Protein AF-W9UPX1-F1 (afdb_monomer)

pLDDT: mean 89.1, std 11.09, range [35.31, 97.88]

Secondary structure (DSSP, 8-state):
----HHHHHHHHHHHHHHHHHHTTTTTTT-HHHHIIIIIIGGGGHHHHHHHHHHHHHHHHHHTT-HHHHHHHHHHHHHHHHHHTHHHH--PPPS-HHHHHHHHHHHHH-SGGGHHHHHHHHHHHHHHHTTTS-HHHHHHHHHHHHHHHHHHHHHHHTT-STT-HHHHHHHSGGGTSSIIIIIHHH---------

Mean predicted aligned error: 5.58 Å

Radius of gyration: 18.43 Å; Cα contacts (8 Å, |Δi|>4): 189; chains: 1; bounding box: 55×36×50 Å

Organism: NCBI:txid1229521

InterPro domains:
  IPR002656 Acyltransferase 3 domain [PF01757] (5-182)

Nearest PDB structures (foldseek):
  9boi-assembly1_A  TM=4.373E-01  e=2.004E+00  Aequorea victoria

Foldseek 3Di:
DDDDVVVVVLLVVLVVLVVCLVVLNCVVPDPVVSCCRNVNDNVVSLLVVLLVQLQVLVVCVVVVNVVVVLVVLVVVLVVVLVVCCVPPPDDFDPDPVSVVVNVCCSQCHDPPSVSSSLLSLLSVVCSVCVPPDPVVLQVQLVVLQVVLVVLQVCLVVVVPPPDPSNVVSPPCPVNSHNRNRSNSSSHHPDPPPD

Solvent-accessible surface area (backbone atoms only — not comparable to full-atom values): 10416 Å² total; per-residue (Å²): 132,82,88,57,66,71,60,52,52,49,53,51,54,32,50,53,29,48,51,35,41,76,65,49,40,55,47,91,79,32,66,67,54,18,44,51,36,38,70,42,63,27,55,52,30,61,53,51,51,32,29,56,49,16,47,56,45,48,60,34,48,76,68,70,42,44,67,62,55,49,50,54,52,50,51,52,48,53,52,52,54,56,71,46,29,87,80,70,68,65,89,59,60,104,40,73,67,44,48,50,52,52,52,48,42,69,62,42,33,69,75,78,40,29,56,57,40,11,45,51,47,18,51,51,50,49,63,74,48,62,88,55,56,70,66,58,54,51,53,51,24,52,52,30,32,52,51,16,51,47,40,42,50,45,21,74,67,50,74,49,73,96,38,75,64,32,60,50,33,57,38,65,64,73,26,56,27,21,67,28,39,29,34,47,30,40,55,45,86,78,76,79,75,125

Sequence (194 aa):
MARNFSLDILKLVMALMIVGLHADFLGEYSKLFQYLTVNGLFRISVPIFLIINGYFFFDIHAKKNQRIWFNRLITLYIFWMFLYSAFWFKLPDISFNSIFTLIFNIIIGYHHLWYISGMIGAALLLVTLNNKKPTHLITTAIILAIIGISIQYLGNYNYLQSSTLNELFNYHWTHRNALFFSYPFLHGISNKKT

Structure (mmCIF, N/CA/C/O backbone):
data_AF-W9UPX1-F1
#
_entry.id   AF-W9UPX1-F1
#
loop_
_atom_site.group_PDB
_atom_site.id
_atom_site.type_symbol
_atom_site.label_atom_id
_atom_site.label_alt_id
_atom_site.label_comp_id
_atom_site.label_asym_id
_atom_site.label_entity_id
_atom_site.label_seq_id
_atom_site.pdbx_PDB_ins_code
_atom_site.Cartn_x
_atom_site.Cartn_y
_atom_site.Cartn_z
_atom_site.occupancy
_atom_site.B_iso_or_equiv
_atom_site.auth_seq_id
_atom_site.auth_comp_id
_atom_site.auth_asym_id
_atom_site.auth_atom_id
_atom_site.pdbx_PDB_model_num
ATOM 1 N N . MET A 1 1 ? -20.010 -11.211 11.959 1.00 60.97 1 MET A N 1
ATOM 2 C CA . MET A 1 1 ? -20.470 -10.388 10.826 1.00 60.97 1 MET A CA 1
ATOM 3 C C . MET A 1 1 ? -21.039 -11.353 9.808 1.00 60.97 1 MET A C 1
ATOM 5 O O . MET A 1 1 ? -20.397 -12.372 9.573 1.00 60.97 1 MET A O 1
ATOM 9 N N . ALA A 1 2 ? -22.244 -11.102 9.302 1.00 75.50 2 ALA A N 1
ATOM 10 C CA . ALA A 1 2 ? -22.831 -11.939 8.260 1.00 75.50 2 ALA A CA 1
ATOM 11 C C . ALA A 1 2 ? -22.009 -11.821 6.967 1.00 75.50 2 ALA A C 1
ATOM 13 O O . ALA A 1 2 ? -21.407 -10.779 6.702 1.00 75.50 2 ALA A O 1
ATOM 14 N N . ARG A 1 3 ? -21.956 -12.899 6.184 1.00 83.06 3 ARG A N 1
ATOM 15 C CA . ARG A 1 3 ? -21.244 -12.928 4.904 1.00 83.06 3 ARG A CA 1
ATOM 16 C C . ARG A 1 3 ? -21.870 -11.916 3.939 1.00 83.06 3 ARG A C 1
ATOM 18 O O . ARG A 1 3 ? -23.085 -11.909 3.773 1.00 83.06 3 ARG A O 1
ATOM 25 N N . ASN A 1 4 ? -21.044 -11.093 3.292 1.00 89.62 4 ASN A N 1
ATOM 26 C CA . ASN A 1 4 ? -21.496 -10.135 2.283 1.00 89.62 4 ASN A CA 1
ATOM 27 C C . ASN A 1 4 ? -21.103 -10.633 0.886 1.00 89.62 4 ASN A C 1
ATOM 29 O O . ASN A 1 4 ? -19.945 -10.527 0.484 1.00 89.62 4 ASN A O 1
ATOM 33 N N . PHE A 1 5 ? -22.082 -11.170 0.157 1.00 93.25 5 PHE A N 1
ATOM 34 C CA . PHE A 1 5 ? -21.872 -11.770 -1.161 1.00 93.25 5 PHE A CA 1
ATOM 35 C C . PHE A 1 5 ? -21.329 -10.772 -2.196 1.00 93.25 5 PHE A C 1
ATOM 37 O O . PHE A 1 5 ? -20.444 -11.114 -2.976 1.00 93.25 5 PHE A O 1
ATOM 44 N N . SER A 1 6 ? -21.783 -9.517 -2.156 1.00 93.12 6 SER A N 1
ATOM 45 C CA . SER A 1 6 ? -21.311 -8.473 -3.070 1.00 93.12 6 SER A CA 1
ATOM 46 C C . SER A 1 6 ? -19.829 -8.155 -2.861 1.00 93.12 6 SER A C 1
ATOM 48 O O . SER A 1 6 ? -19.094 -7.979 -3.831 1.00 93.12 6 SER A O 1
ATOM 50 N N . LEU A 1 7 ? -19.360 -8.132 -1.606 1.00 92.50 7 LEU A N 1
ATOM 51 C CA . LEU A 1 7 ? -17.933 -7.954 -1.310 1.00 92.50 7 LEU A CA 1
ATOM 52 C C . LEU A 1 7 ? -17.098 -9.163 -1.736 1.00 92.50 7 LEU A C 1
ATOM 54 O O . LEU A 1 7 ? -15.953 -8.986 -2.145 1.00 92.50 7 LEU A O 1
ATOM 58 N N . ASP A 1 8 ? -17.646 -10.373 -1.654 1.00 94.38 8 ASP A N 1
ATOM 59 C CA . ASP A 1 8 ? -16.954 -11.576 -2.119 1.00 94.38 8 ASP A CA 1
ATOM 60 C C . ASP A 1 8 ? -16.774 -11.560 -3.645 1.00 94.38 8 ASP A C 1
ATOM 62 O O . ASP A 1 8 ? -15.665 -11.799 -4.126 1.00 94.38 8 ASP A O 1
ATOM 66 N N . ILE A 1 9 ? -17.820 -11.198 -4.402 1.00 96.81 9 ILE A N 1
ATOM 67 C CA . ILE A 1 9 ? -17.727 -11.011 -5.861 1.00 96.81 9 ILE A CA 1
ATOM 68 C C . ILE A 1 9 ? -16.712 -9.921 -6.195 1.00 96.81 9 ILE A C 1
ATOM 70 O O . ILE A 1 9 ? -15.853 -10.126 -7.050 1.00 96.81 9 ILE A O 1
ATOM 74 N N . LEU A 1 10 ? -16.771 -8.776 -5.509 1.00 96.19 10 LEU A N 1
ATOM 75 C CA . LEU A 1 10 ? -15.834 -7.684 -5.754 1.00 96.19 10 LEU A CA 1
ATOM 76 C C . LEU A 1 10 ? -14.386 -8.145 -5.551 1.00 96.19 10 LEU A C 1
ATOM 78 O O . LEU A 1 10 ? -13.554 -7.925 -6.425 1.00 96.19 10 LEU A O 1
ATOM 82 N N . LYS A 1 11 ? -14.084 -8.836 -4.444 1.00 95.56 11 LYS A N 1
ATOM 83 C CA . LYS A 1 11 ? -12.743 -9.390 -4.192 1.00 95.56 11 LYS A CA 1
ATOM 84 C C . LYS A 1 11 ? -12.304 -10.357 -5.289 1.00 95.56 11 LYS A C 1
ATOM 86 O O . LYS A 1 11 ? -11.140 -10.317 -5.673 1.00 95.56 11 LYS A O 1
ATOM 91 N N . LEU A 1 12 ? -13.209 -11.197 -5.795 1.00 97.50 12 LEU A N 1
ATOM 92 C CA . LEU A 1 12 ? -12.907 -12.114 -6.895 1.00 97.50 12 LEU A CA 1
ATOM 93 C C . LEU A 1 12 ? -12.532 -11.347 -8.171 1.00 97.50 12 LEU A C 1
ATOM 95 O O . LEU A 1 12 ? -11.501 -11.637 -8.772 1.00 97.50 12 LEU A O 1
ATOM 99 N N . VAL A 1 13 ? -13.310 -10.327 -8.545 1.00 97.88 13 VAL A N 1
ATOM 100 C CA . VAL A 1 13 ? -13.011 -9.481 -9.713 1.00 97.88 13 VAL A CA 1
ATOM 101 C C . VAL A 1 13 ? -11.676 -8.754 -9.536 1.00 97.88 13 VAL A C 1
ATOM 103 O O . VAL A 1 13 ? -10.840 -8.782 -10.437 1.00 97.88 13 VAL A O 1
ATOM 106 N N . MET A 1 14 ? -11.430 -8.157 -8.366 1.00 97.69 14 MET A N 1
ATOM 107 C CA . MET A 1 14 ? -10.162 -7.479 -8.073 1.00 97.69 14 MET A CA 1
ATOM 108 C C . MET A 1 14 ? -8.971 -8.449 -8.104 1.00 97.69 14 MET A C 1
ATOM 110 O O . MET A 1 14 ? -7.898 -8.085 -8.576 1.00 97.69 14 MET A O 1
ATOM 114 N N . ALA A 1 15 ? -9.138 -9.693 -7.643 1.00 97.06 15 ALA A N 1
ATOM 115 C CA . ALA A 1 15 ? -8.088 -10.707 -7.715 1.00 97.06 15 ALA A CA 1
ATOM 116 C 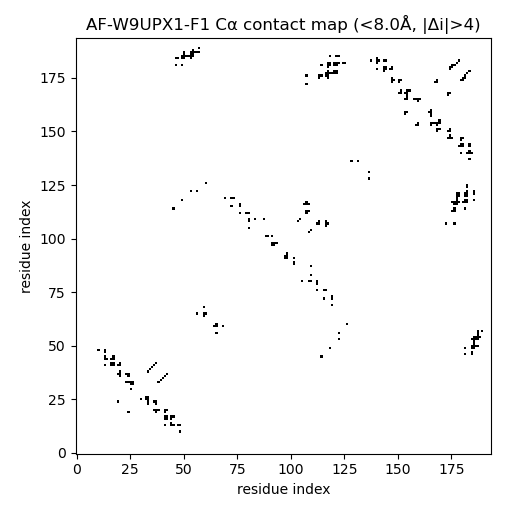C . ALA A 1 15 ? -7.739 -11.063 -9.170 1.00 97.06 15 ALA A C 1
ATOM 118 O O . ALA A 1 15 ? -6.560 -11.122 -9.514 1.00 97.06 15 ALA A O 1
ATOM 119 N N . LEU A 1 16 ? -8.743 -11.222 -10.041 1.00 97.75 16 LEU A N 1
ATOM 120 C CA . LEU A 1 16 ? -8.522 -11.453 -11.474 1.00 97.75 16 LEU A CA 1
ATOM 121 C C . LEU A 1 16 ? -7.800 -10.275 -12.139 1.00 97.75 16 LEU A C 1
ATOM 123 O O . LEU A 1 16 ? -6.885 -10.481 -12.933 1.00 97.75 16 LEU A O 1
ATOM 127 N N . MET A 1 17 ? -8.156 -9.043 -11.774 1.00 97.69 17 MET A N 1
ATOM 128 C CA . MET A 1 17 ? -7.463 -7.847 -12.256 1.00 97.69 17 MET A CA 1
ATOM 129 C C . MET A 1 17 ? -5.997 -7.793 -11.799 1.00 97.69 17 MET A C 1
ATOM 131 O O . MET A 1 17 ? -5.136 -7.417 -12.589 1.00 97.69 17 MET A O 1
ATOM 135 N N . ILE A 1 18 ? -5.675 -8.210 -10.566 1.00 96.75 18 ILE A N 1
ATOM 136 C CA . ILE A 1 18 ? -4.278 -8.319 -10.101 1.00 96.75 18 ILE A CA 1
ATOM 137 C C . ILE A 1 18 ? -3.502 -9.351 -10.925 1.00 96.75 18 ILE A C 1
ATOM 139 O O . ILE A 1 18 ? -2.366 -9.084 -11.316 1.00 96.75 18 ILE A O 1
ATOM 143 N N . VAL A 1 19 ? -4.105 -10.507 -11.219 1.00 96.50 19 VAL A N 1
ATOM 144 C CA . VAL A 1 19 ? -3.477 -11.516 -12.087 1.00 96.50 19 VAL A CA 1
ATOM 145 C C . VAL A 1 19 ? -3.216 -10.928 -13.473 1.00 96.50 19 VAL A C 1
ATOM 147 O O . VAL A 1 19 ? -2.092 -11.004 -13.961 1.00 96.50 19 VAL A O 1
ATOM 150 N N . GLY A 1 20 ? -4.209 -10.265 -14.073 1.00 96.25 20 GLY A N 1
ATOM 151 C CA . GLY A 1 20 ? -4.057 -9.601 -15.368 1.00 96.25 20 GLY A CA 1
ATOM 152 C C . GLY A 1 20 ? -2.992 -8.498 -15.371 1.00 96.25 20 GLY A C 1
ATOM 153 O O . GLY A 1 20 ? -2.280 -8.339 -16.359 1.00 96.25 20 GLY A O 1
ATOM 154 N N . LEU A 1 21 ? -2.835 -7.771 -14.261 1.00 95.38 21 LEU A N 1
ATOM 155 C CA . LEU A 1 21 ? -1.791 -6.757 -14.096 1.00 95.38 21 LEU A CA 1
ATOM 156 C C . LEU A 1 21 ? -0.390 -7.375 -14.143 1.00 95.38 21 LEU A C 1
ATOM 158 O O . LEU A 1 21 ? 0.505 -6.793 -14.743 1.00 95.38 21 LEU A O 1
ATOM 162 N N . HIS A 1 22 ? -0.194 -8.536 -13.517 1.00 93.81 22 HIS A N 1
ATOM 163 C CA . HIS A 1 22 ? 1.105 -9.215 -13.480 1.00 93.81 22 HIS A CA 1
ATOM 164 C C . HIS A 1 22 ? 1.401 -10.065 -14.717 1.00 93.81 22 HIS A C 1
ATOM 166 O O . HIS A 1 22 ? 2.563 -10.368 -14.968 1.00 93.81 22 HIS A O 1
ATOM 172 N N . ALA A 1 23 ? 0.374 -10.436 -15.478 1.00 94.62 23 ALA A N 1
ATOM 173 C CA . ALA A 1 23 ? 0.499 -11.206 -16.710 1.00 94.62 23 ALA A CA 1
ATOM 174 C C . ALA A 1 23 ? 0.594 -10.329 -17.972 1.00 94.62 23 ALA A C 1
ATOM 176 O O . ALA A 1 23 ? 0.435 -10.851 -19.071 1.00 94.62 23 ALA A O 1
ATOM 177 N N . ASP A 1 24 ? 0.777 -9.010 -17.826 1.00 93.25 24 ASP A N 1
ATOM 178 C CA . ASP A 1 24 ? 0.792 -8.055 -18.942 1.00 93.25 24 ASP A CA 1
ATOM 179 C C . ASP A 1 24 ? -0.400 -8.237 -19.899 1.00 93.25 24 ASP A C 1
ATOM 181 O O . ASP A 1 24 ? -0.256 -8.328 -21.118 1.00 93.25 24 ASP A O 1
ATOM 185 N N . PHE A 1 25 ? -1.610 -8.316 -19.336 1.00 95.75 25 PHE A N 1
ATOM 186 C CA . PHE A 1 25 ? -2.826 -8.633 -20.085 1.00 95.75 25 PHE A CA 1
ATOM 187 C C . PHE A 1 25 ? -2.996 -7.767 -21.344 1.00 95.75 25 PHE A C 1
ATOM 189 O O . PHE A 1 25 ? -3.017 -6.537 -21.275 1.00 95.75 25 PHE A O 1
ATOM 196 N N . LEU A 1 26 ? -3.176 -8.435 -22.490 1.00 94.62 26 LEU A N 1
ATOM 197 C CA . LEU A 1 26 ? -3.271 -7.849 -23.837 1.00 94.62 26 LEU A CA 1
ATOM 198 C C . LEU A 1 26 ? -1.995 -7.159 -24.362 1.00 94.62 26 LEU A C 1
ATOM 200 O O . LEU A 1 26 ? -2.040 -6.559 -25.438 1.00 94.62 26 LEU A O 1
ATOM 204 N N . GLY A 1 27 ? -0.859 -7.296 -23.669 1.00 92.94 27 GLY A N 1
ATOM 205 C CA . GLY A 1 27 ? 0.447 -6.754 -24.063 1.00 92.94 27 GLY A CA 1
ATOM 206 C C . GLY A 1 27 ? 0.918 -7.198 -25.442 1.00 92.94 27 GLY A C 1
ATOM 207 O O . GLY A 1 27 ? 1.396 -6.377 -26.221 1.00 92.94 27 GLY A O 1
ATOM 208 N N . GLU A 1 28 ? 0.709 -8.470 -25.781 1.00 94.62 28 GLU A N 1
ATOM 209 C CA . GLU A 1 28 ? 1.113 -9.031 -27.078 1.00 94.62 28 GLU A CA 1
ATOM 210 C C . GLU A 1 28 ? 0.247 -8.543 -28.252 1.00 94.62 28 GLU A C 1
ATOM 212 O O . GLU A 1 28 ? 0.704 -8.532 -29.392 1.00 94.62 28 GLU A O 1
ATOM 217 N N . TYR A 1 29 ? -0.987 -8.101 -27.988 1.00 94.50 29 TYR A N 1
ATOM 218 C CA . TYR A 1 29 ? -1.932 -7.690 -29.033 1.00 94.50 29 TYR A CA 1
ATOM 219 C C . TYR A 1 29 ? -1.884 -6.187 -29.312 1.00 94.50 29 TYR A C 1
ATOM 221 O O . TYR A 1 29 ? -1.989 -5.762 -30.461 1.00 94.50 29 TYR A O 1
ATOM 229 N N . SER A 1 30 ? -1.780 -5.354 -28.270 1.00 96.19 30 SER A N 1
ATOM 230 C CA . SER A 1 30 ? -1.740 -3.899 -28.426 1.00 96.19 30 SER A CA 1
ATOM 231 C C . SER A 1 30 ? -1.202 -3.198 -27.187 1.00 96.19 30 SER A C 1
ATOM 233 O O . SER A 1 30 ? -1.743 -3.330 -26.086 1.00 96.19 30 SER A O 1
ATOM 235 N N . LYS A 1 31 ? -0.225 -2.311 -27.405 1.00 95.00 31 LYS A N 1
ATOM 236 C CA . LYS A 1 31 ? 0.303 -1.412 -26.368 1.00 95.00 31 LYS A CA 1
ATOM 237 C C . LYS A 1 31 ? -0.780 -0.521 -25.756 1.00 95.00 31 LYS A C 1
ATOM 239 O O . LYS A 1 31 ? -0.734 -0.242 -24.562 1.00 95.00 31 LYS A O 1
ATOM 244 N N . LEU A 1 32 ? -1.762 -0.080 -26.551 1.00 96.12 32 LEU A N 1
ATOM 245 C CA . LEU A 1 32 ? -2.854 0.759 -26.051 1.00 96.12 32 LEU A CA 1
ATOM 246 C C . LEU A 1 32 ? -3.746 -0.025 -25.086 1.00 96.12 32 LEU A C 1
ATOM 248 O O . LEU A 1 32 ? -4.061 0.475 -24.009 1.00 96.12 32 LEU A O 1
ATOM 252 N N . PHE A 1 33 ? -4.129 -1.255 -25.444 1.00 94.75 33 PHE A N 1
ATOM 253 C CA . PHE A 1 33 ? -4.969 -2.071 -24.569 1.00 94.75 33 PHE A CA 1
ATOM 254 C C . PHE A 1 33 ? -4.242 -2.443 -23.286 1.00 94.75 33 PHE A C 1
ATOM 256 O O . PHE A 1 33 ? -4.817 -2.252 -22.220 1.00 94.75 33 PHE A O 1
ATOM 263 N N . GLN A 1 34 ? -2.975 -2.854 -23.370 1.00 95.38 34 GLN A N 1
ATOM 264 C CA . GLN A 1 34 ? -2.141 -3.087 -22.191 1.00 95.38 34 GLN A CA 1
ATOM 265 C C . GLN A 1 34 ? -2.071 -1.848 -21.294 1.00 95.38 34 GLN A C 1
ATOM 267 O O . GLN A 1 34 ? -2.202 -1.946 -20.078 1.00 95.38 34 GLN A O 1
ATOM 272 N N . TYR A 1 35 ? -1.889 -0.659 -21.871 1.00 94.31 35 TYR A N 1
ATOM 273 C CA . TYR A 1 35 ? -1.856 0.572 -21.091 1.00 94.31 35 TYR A CA 1
ATOM 274 C C . TYR A 1 35 ? -3.190 0.828 -20.374 1.00 94.31 35 TYR A C 1
ATOM 276 O O . TYR A 1 35 ? -3.204 1.040 -19.161 1.00 94.31 35 TYR A O 1
ATOM 284 N N . LEU A 1 36 ? -4.315 0.749 -21.086 1.00 96.19 36 LEU A N 1
ATOM 285 C CA . LEU A 1 36 ? -5.643 0.986 -20.511 1.00 96.19 36 LEU A CA 1
ATOM 286 C C . LEU A 1 36 ? -6.012 -0.042 -19.431 1.00 96.19 36 LEU A C 1
ATOM 288 O O . LEU A 1 36 ? -6.641 0.321 -18.436 1.00 96.19 36 LEU A O 1
ATOM 292 N N . THR A 1 37 ? -5.607 -1.304 -19.588 1.00 96.00 37 THR A N 1
ATOM 293 C CA . THR A 1 37 ? -5.882 -2.371 -18.617 1.00 96.00 37 THR A CA 1
ATOM 294 C C . THR A 1 37 ? -4.859 -2.371 -17.482 1.00 96.00 37 THR A C 1
ATOM 296 O O . THR A 1 37 ? -5.209 -2.051 -16.349 1.00 96.00 37 THR A O 1
ATOM 299 N N . VAL A 1 38 ? -3.590 -2.668 -17.762 1.00 94.94 38 VAL A N 1
ATOM 300 C CA . VAL A 1 38 ? -2.522 -2.873 -16.770 1.00 94.94 38 VAL A CA 1
ATOM 301 C C . VAL A 1 38 ? -2.148 -1.576 -16.063 1.00 94.94 38 VAL A C 1
ATOM 303 O O . VAL A 1 38 ? -1.922 -1.592 -14.853 1.00 94.94 38 VAL A O 1
ATOM 306 N N . ASN A 1 39 ? -2.086 -0.450 -16.786 1.00 90.50 39 ASN A N 1
ATOM 307 C CA . ASN A 1 39 ? -1.738 0.848 -16.198 1.00 90.50 39 ASN A CA 1
ATOM 308 C C . ASN A 1 39 ? -2.942 1.688 -15.765 1.00 90.50 39 ASN A C 1
ATOM 310 O O . ASN A 1 39 ? -2.777 2.558 -14.912 1.00 90.50 39 ASN A O 1
ATOM 314 N N . GLY A 1 40 ? -4.130 1.399 -16.291 1.00 92.12 40 GLY A N 1
ATOM 315 C CA . GLY A 1 40 ? -5.385 2.020 -15.884 1.00 92.12 40 GLY A CA 1
ATOM 316 C C . GLY A 1 40 ? -6.203 1.108 -14.975 1.00 92.12 40 GLY A C 1
ATOM 317 O O . GLY A 1 40 ? -6.011 1.079 -13.758 1.00 92.12 40 GLY A O 1
ATOM 318 N N . LEU A 1 41 ? -7.136 0.373 -15.584 1.00 95.94 41 LEU A N 1
ATOM 319 C CA . LEU A 1 41 ? -8.228 -0.321 -14.903 1.00 95.94 41 LEU A CA 1
ATOM 320 C C . LEU A 1 41 ? -7.751 -1.259 -13.790 1.00 95.94 41 LEU A C 1
ATOM 322 O O . LEU A 1 41 ? -8.263 -1.197 -12.683 1.00 95.94 41 LEU A O 1
ATOM 326 N N . PHE A 1 42 ? -6.758 -2.107 -14.034 1.00 97.44 42 PHE A N 1
ATOM 327 C CA . PHE A 1 42 ? -6.347 -3.128 -13.072 1.00 97.44 42 PHE A CA 1
ATOM 328 C C . PHE A 1 42 ? -5.619 -2.554 -11.855 1.00 97.44 42 PHE A C 1
ATOM 330 O O . PHE A 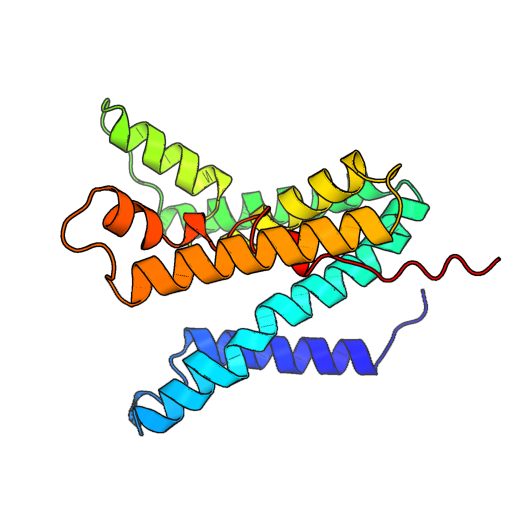1 42 ? -5.654 -3.163 -10.780 1.00 97.44 42 PHE A O 1
ATOM 337 N N . ARG A 1 43 ? -5.022 -1.357 -11.968 1.00 93.94 43 ARG A N 1
ATOM 338 C CA . ARG A 1 43 ? -4.339 -0.699 -10.842 1.00 93.94 43 ARG A CA 1
ATOM 339 C C . ARG A 1 43 ? -5.299 -0.266 -9.734 1.00 93.94 43 ARG A C 1
ATOM 341 O O . ARG A 1 43 ? -4.839 -0.088 -8.608 1.00 93.94 43 ARG A O 1
ATOM 348 N N . ILE A 1 44 ? -6.608 -0.163 -10.000 1.00 94.94 44 ILE A N 1
ATOM 349 C CA . ILE A 1 44 ? -7.614 0.154 -8.968 1.00 94.94 44 ILE A CA 1
ATOM 350 C C . ILE A 1 44 ? -7.787 -0.981 -7.948 1.00 94.94 44 ILE A C 1
ATOM 352 O O . ILE A 1 44 ? -8.290 -0.757 -6.849 1.00 94.94 44 ILE A O 1
ATOM 356 N N . SER A 1 45 ? -7.349 -2.197 -8.283 1.00 96.44 45 SER A N 1
ATOM 357 C CA . SER A 1 45 ? -7.544 -3.378 -7.438 1.00 96.44 45 SER A CA 1
ATOM 358 C C . SER A 1 45 ? -6.868 -3.233 -6.081 1.00 96.44 45 SER A C 1
ATOM 360 O O . SER A 1 45 ? -7.462 -3.530 -5.048 1.00 96.44 45 SER A O 1
ATOM 362 N N . VAL A 1 46 ? -5.634 -2.728 -6.070 1.00 94.62 46 VAL A N 1
ATOM 363 C CA . VAL A 1 46 ? -4.833 -2.561 -4.852 1.00 94.62 46 VAL A CA 1
ATOM 364 C C . VAL A 1 46 ? -5.481 -1.587 -3.851 1.00 94.62 46 VAL A C 1
ATOM 366 O O . VAL A 1 46 ? -5.677 -1.990 -2.701 1.00 94.62 46 VAL A O 1
ATOM 369 N N . PRO A 1 47 ? -5.859 -0.344 -4.224 1.00 94.62 47 PRO A N 1
ATOM 370 C CA . PRO A 1 47 ? -6.540 0.558 -3.297 1.00 94.62 47 PRO A CA 1
ATOM 371 C C . PRO A 1 47 ? -7.912 0.029 -2.861 1.00 94.62 47 PRO A C 1
ATOM 373 O O . PRO A 1 47 ? -8.264 0.178 -1.694 1.00 94.62 47 PRO A O 1
ATOM 376 N N . ILE A 1 48 ? -8.662 -0.662 -3.729 1.00 95.50 48 ILE A N 1
ATOM 377 C CA . ILE A 1 48 ? -9.935 -1.288 -3.332 1.00 95.50 48 ILE A CA 1
ATOM 378 C C . ILE A 1 48 ? -9.709 -2.381 -2.280 1.00 95.50 48 ILE A C 1
ATOM 380 O O . ILE A 1 48 ? -10.427 -2.423 -1.281 1.00 95.50 48 ILE A O 1
ATOM 384 N N . PHE A 1 49 ? -8.692 -3.232 -2.438 1.00 95.88 49 PHE A N 1
ATOM 385 C CA . PHE A 1 49 ? -8.350 -4.219 -1.413 1.00 95.88 49 PHE A CA 1
ATOM 386 C C . PHE A 1 49 ? -7.959 -3.567 -0.083 1.00 95.88 49 PHE A C 1
ATOM 388 O O . PHE A 1 49 ? -8.373 -4.070 0.964 1.00 95.88 49 PHE A O 1
ATOM 395 N N . LEU A 1 50 ? -7.228 -2.448 -0.093 1.00 95.75 50 LEU A N 1
ATOM 396 C CA . LEU A 1 50 ? -6.918 -1.696 1.129 1.00 95.75 50 LEU A CA 1
ATOM 397 C C . LEU A 1 50 ? -8.186 -1.157 1.795 1.00 95.75 50 LEU A C 1
ATOM 399 O O . LEU A 1 50 ? -8.356 -1.361 2.993 1.00 95.75 50 LEU A O 1
ATOM 403 N N . ILE A 1 51 ? -9.116 -0.575 1.035 1.00 94.75 51 ILE A N 1
ATOM 404 C CA . ILE A 1 51 ? -10.397 -0.076 1.566 1.00 94.75 51 ILE A CA 1
ATOM 405 C C . ILE A 1 51 ? -11.198 -1.214 2.207 1.00 94.75 51 ILE A C 1
ATOM 407 O O . ILE A 1 51 ? -11.681 -1.091 3.334 1.00 94.75 51 ILE A O 1
ATOM 411 N N . ILE A 1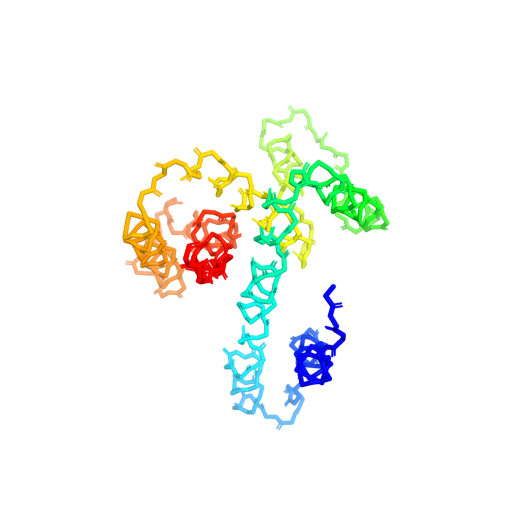 52 ? -11.299 -2.358 1.524 1.00 93.50 52 ILE A N 1
ATOM 412 C CA . ILE A 1 52 ? -11.995 -3.537 2.045 1.00 93.50 52 ILE A CA 1
ATOM 413 C C . ILE A 1 52 ? -11.318 -4.045 3.327 1.00 93.50 52 ILE A C 1
ATOM 415 O O . ILE A 1 52 ? -12.001 -4.372 4.299 1.00 93.50 52 ILE A O 1
ATOM 419 N N . ASN A 1 53 ? -9.984 -4.110 3.361 1.00 93.62 53 ASN A N 1
ATOM 420 C CA . ASN A 1 53 ? -9.254 -4.517 4.561 1.00 93.62 53 ASN A CA 1
ATOM 421 C C . ASN A 1 53 ? -9.431 -3.517 5.708 1.00 93.62 53 ASN A C 1
ATOM 423 O O . ASN A 1 53 ? -9.634 -3.947 6.840 1.00 93.62 53 ASN A O 1
ATOM 427 N N . GLY A 1 54 ? -9.432 -2.212 5.429 1.00 92.31 54 GLY A N 1
ATOM 428 C CA . GLY A 1 54 ? -9.685 -1.156 6.410 1.00 92.31 54 GLY A CA 1
ATOM 429 C C . GLY A 1 54 ? -11.084 -1.257 7.019 1.00 92.31 54 GLY A C 1
ATOM 430 O O . GLY A 1 54 ? -11.234 -1.167 8.239 1.00 92.31 54 GLY A O 1
ATOM 431 N N . TYR A 1 55 ? -12.095 -1.545 6.190 1.00 90.50 55 TYR A N 1
ATOM 432 C CA . TYR A 1 55 ? -13.464 -1.811 6.637 1.00 90.50 55 TYR A CA 1
ATOM 433 C C . TYR A 1 55 ? -13.524 -2.957 7.661 1.00 90.50 55 TYR A C 1
ATOM 435 O O . TYR A 1 55 ? -14.064 -2.779 8.750 1.00 90.50 55 TYR A O 1
ATOM 443 N N . PHE A 1 56 ? -12.915 -4.112 7.367 1.00 90.25 56 PHE A N 1
ATOM 444 C CA . PHE A 1 56 ? -12.911 -5.246 8.303 1.00 90.25 56 PHE A CA 1
ATOM 445 C C . PHE A 1 56 ? -11.989 -5.035 9.512 1.00 90.25 56 PHE A C 1
ATOM 447 O O . PHE A 1 56 ? -12.285 -5.518 10.608 1.00 90.25 56 PHE A O 1
ATOM 454 N N . PHE A 1 57 ? -10.868 -4.331 9.335 1.00 91.44 57 PHE A N 1
ATOM 455 C CA . PHE A 1 57 ? -9.925 -4.035 10.411 1.00 91.44 57 PHE A CA 1
ATOM 456 C C . PHE A 1 57 ? -10.576 -3.206 11.519 1.00 91.44 57 PHE A C 1
ATOM 458 O O . PHE A 1 57 ? -10.304 -3.442 12.695 1.00 91.44 57 PHE A O 1
ATOM 465 N N . PHE A 1 58 ? -11.482 -2.292 11.166 1.00 86.81 58 PHE A N 1
ATOM 466 C CA . PHE A 1 58 ? -12.183 -1.462 12.140 1.00 86.81 58 PHE A CA 1
ATOM 467 C C . PHE A 1 58 ? -12.950 -2.292 13.183 1.00 86.81 58 PHE A C 1
ATOM 469 O O . PHE A 1 58 ? -12.791 -2.077 14.384 1.00 86.81 58 PHE A O 1
ATOM 476 N N . ASP A 1 59 ? -13.705 -3.305 12.754 1.00 86.44 59 ASP A N 1
ATOM 477 C CA . ASP A 1 59 ? -14.439 -4.177 13.680 1.00 86.44 59 ASP A CA 1
ATOM 478 C C . ASP A 1 59 ? -13.521 -5.052 14.531 1.00 86.44 59 ASP A C 1
ATOM 480 O O . ASP A 1 59 ? -13.824 -5.360 15.687 1.00 86.44 59 ASP A O 1
ATOM 484 N N . ILE A 1 60 ? -12.385 -5.465 13.971 1.00 88.56 60 ILE A N 1
ATOM 485 C CA . ILE A 1 60 ? -11.359 -6.208 14.704 1.00 88.56 60 ILE A CA 1
ATOM 486 C C . ILE A 1 60 ? -10.751 -5.322 15.795 1.00 88.56 60 ILE A C 1
ATOM 488 O O . ILE A 1 60 ? -10.574 -5.781 16.927 1.00 88.56 60 ILE A O 1
ATOM 492 N N . HIS A 1 61 ? -10.464 -4.060 15.468 1.00 86.75 61 HIS A N 1
ATOM 493 C CA . HIS A 1 61 ? -9.934 -3.078 16.404 1.00 86.75 61 HIS A CA 1
ATOM 494 C C . HIS A 1 61 ? -10.941 -2.755 17.515 1.00 86.75 61 HIS A C 1
ATOM 496 O O . HIS A 1 61 ? -10.583 -2.790 18.691 1.00 86.75 61 HIS A O 1
ATOM 502 N N . ALA A 1 62 ? -12.215 -2.540 17.168 1.00 86.06 62 ALA A N 1
ATOM 503 C CA . ALA A 1 62 ? -13.289 -2.307 18.136 1.00 86.06 62 ALA A CA 1
ATOM 504 C C . ALA A 1 62 ? -13.434 -3.471 19.136 1.00 86.06 62 ALA A C 1
ATOM 506 O O . ALA A 1 62 ? -13.666 -3.257 20.324 1.00 86.06 62 ALA A O 1
ATOM 507 N N . LYS A 1 63 ? -13.216 -4.709 18.676 1.00 88.06 63 LYS A N 1
ATOM 508 C CA . LYS A 1 63 ? -13.223 -5.925 19.509 1.00 88.06 63 LYS A CA 1
ATOM 509 C C . LYS A 1 63 ? -11.909 -6.191 20.250 1.00 88.06 63 LYS A C 1
ATOM 511 O O . LYS A 1 63 ? -11.774 -7.250 20.853 1.00 88.06 63 LYS A O 1
ATOM 516 N N . LYS A 1 64 ? -10.936 -5.276 20.193 1.00 87.56 64 LYS A N 1
ATOM 517 C CA . LYS A 1 64 ? -9.589 -5.418 20.778 1.00 87.56 64 LYS A CA 1
ATOM 518 C C . LYS A 1 64 ? -8.816 -6.659 20.295 1.00 87.56 64 LYS A C 1
ATOM 520 O O . LYS A 1 64 ? -7.895 -7.128 20.960 1.00 87.56 64 LYS A O 1
ATOM 525 N N . ASN A 1 65 ? -9.149 -7.166 19.107 1.00 91.38 65 ASN A N 1
ATOM 526 C CA . ASN A 1 65 ? -8.553 -8.367 18.518 1.00 91.38 65 ASN A CA 1
ATOM 527 C C . ASN A 1 65 ? -7.443 -8.055 17.499 1.00 91.38 65 ASN A C 1
ATOM 529 O O . ASN A 1 65 ? -6.986 -8.953 16.787 1.00 91.38 65 ASN A O 1
ATOM 533 N N . GLN A 1 66 ? -6.971 -6.804 17.427 1.00 91.62 66 GLN A N 1
ATOM 534 C CA . GLN A 1 66 ? -5.959 -6.383 16.454 1.00 91.62 66 GLN A CA 1
ATOM 535 C C . GLN A 1 66 ? -4.657 -7.188 16.554 1.00 91.62 66 GLN A C 1
ATOM 537 O O . GLN A 1 66 ? -4.040 -7.451 15.530 1.00 91.62 66 GLN A O 1
ATOM 542 N N . ARG A 1 67 ? -4.266 -7.663 17.748 1.00 93.38 67 ARG A N 1
ATOM 543 C CA . ARG A 1 67 ? -3.052 -8.484 17.925 1.00 93.38 67 ARG A CA 1
ATOM 544 C C . ARG A 1 67 ? -3.114 -9.791 17.131 1.00 93.38 67 ARG A C 1
ATOM 546 O O . ARG A 1 67 ? -2.141 -10.160 16.485 1.00 93.38 67 ARG A O 1
ATOM 553 N N . ILE A 1 68 ? -4.262 -10.472 17.142 1.00 94.44 68 ILE A N 1
ATOM 554 C CA . ILE A 1 68 ? -4.460 -11.721 16.387 1.00 94.44 68 ILE A CA 1
ATOM 555 C C . ILE A 1 68 ? -4.389 -11.439 14.885 1.00 94.44 68 ILE A C 1
ATOM 557 O O . ILE A 1 68 ? -3.789 -12.205 14.134 1.00 94.44 68 ILE A O 1
ATOM 561 N N . TRP A 1 69 ? -4.982 -10.329 14.447 1.00 94.88 69 TRP A N 1
ATOM 562 C CA . TRP A 1 69 ? -4.946 -9.913 13.049 1.00 94.88 69 TRP A CA 1
ATOM 563 C C . TRP A 1 69 ? -3.526 -9.571 12.580 1.00 94.88 69 TRP A C 1
ATOM 565 O O . TRP A 1 69 ? -3.099 -10.089 11.551 1.00 94.88 69 TRP A O 1
ATOM 575 N N . PHE A 1 70 ? -2.761 -8.809 13.371 1.00 96.31 70 PHE A N 1
ATOM 576 C CA . PHE A 1 70 ? -1.352 -8.529 13.086 1.00 96.31 70 PHE A CA 1
ATOM 577 C C . PHE A 1 70 ? -0.529 -9.810 13.009 1.00 96.31 70 PHE A C 1
ATOM 579 O O . PHE A 1 70 ? 0.194 -9.992 12.037 1.00 96.31 70 PHE A O 1
ATOM 586 N N . ASN A 1 71 ? -0.684 -10.728 13.967 1.00 96.75 71 ASN A N 1
ATOM 587 C CA . ASN A 1 71 ? 0.039 -11.999 13.946 1.00 96.75 71 ASN A CA 1
ATOM 588 C C . ASN A 1 71 ? -0.234 -12.781 12.657 1.00 96.75 71 ASN A C 1
ATOM 590 O O . ASN A 1 71 ? 0.705 -13.247 12.026 1.00 96.75 71 ASN A O 1
ATOM 594 N N . ARG A 1 72 ? -1.496 -12.869 12.215 1.00 96.31 72 ARG A N 1
ATOM 595 C CA . ARG A 1 72 ? -1.848 -13.548 10.957 1.00 96.31 72 ARG A CA 1
ATOM 596 C C . ARG A 1 72 ? -1.166 -12.913 9.745 1.00 96.31 72 ARG A C 1
ATOM 598 O O . ARG A 1 72 ? -0.644 -13.639 8.906 1.00 96.31 72 ARG A O 1
ATOM 605 N N . LEU A 1 73 ? -1.154 -11.582 9.658 1.00 96.44 73 LEU A N 1
ATOM 606 C CA . LEU A 1 73 ? -0.504 -10.878 8.550 1.00 96.44 73 LEU A CA 1
ATOM 607 C C . LEU A 1 73 ? 1.019 -10.983 8.590 1.00 96.44 73 LEU A C 1
ATOM 609 O O . LEU A 1 73 ? 1.631 -11.167 7.545 1.00 96.44 73 LEU A O 1
ATOM 613 N N . ILE A 1 74 ? 1.624 -10.903 9.774 1.00 97.31 74 ILE A N 1
ATOM 614 C CA . ILE A 1 74 ? 3.070 -11.064 9.958 1.00 97.31 74 ILE A CA 1
ATOM 615 C C . ILE A 1 74 ? 3.484 -12.492 9.594 1.00 97.31 74 ILE A C 1
ATOM 617 O O . ILE A 1 74 ? 4.446 -12.670 8.856 1.00 97.31 74 ILE A O 1
ATOM 621 N N . THR A 1 75 ? 2.739 -13.510 10.036 1.00 97.81 75 THR A N 1
ATOM 622 C CA . THR A 1 75 ? 2.987 -14.905 9.647 1.00 97.81 75 THR A CA 1
ATOM 623 C C . THR A 1 75 ? 2.880 -15.083 8.136 1.00 97.81 75 THR A C 1
ATOM 625 O O . THR A 1 75 ? 3.764 -15.688 7.538 1.00 97.81 75 THR A O 1
ATOM 628 N N . LEU A 1 76 ? 1.841 -14.521 7.509 1.00 96.88 76 LEU A N 1
ATOM 629 C CA . LEU A 1 76 ? 1.675 -14.561 6.057 1.00 96.88 76 LEU A CA 1
ATOM 630 C C . LEU A 1 76 ? 2.854 -13.885 5.342 1.00 96.88 76 LEU A C 1
ATOM 632 O O . LEU A 1 76 ? 3.410 -14.448 4.405 1.00 96.88 76 LEU A O 1
ATOM 636 N N . TYR A 1 77 ? 3.258 -12.704 5.808 1.00 97.19 77 TYR A N 1
ATOM 637 C CA . TYR A 1 77 ? 4.380 -11.956 5.254 1.00 97.19 77 TYR A CA 1
ATOM 638 C C . TYR A 1 77 ? 5.693 -12.737 5.347 1.00 97.19 77 TYR A C 1
ATOM 640 O O . TYR A 1 77 ? 6.362 -12.925 4.337 1.00 97.19 77 TYR A O 1
ATOM 648 N N . ILE A 1 78 ? 6.037 -13.237 6.538 1.00 96.94 78 ILE A N 1
ATOM 649 C CA . ILE A 1 78 ? 7.266 -14.007 6.771 1.00 96.94 78 ILE A CA 1
ATOM 650 C C . ILE A 1 78 ? 7.275 -15.271 5.914 1.00 96.94 78 ILE A C 1
ATOM 652 O O . ILE A 1 78 ? 8.287 -15.567 5.284 1.00 96.94 78 ILE A O 1
ATOM 656 N N . PHE A 1 79 ? 6.151 -15.989 5.851 1.00 97.50 79 PHE A N 1
ATOM 657 C CA . PHE A 1 79 ? 6.028 -17.194 5.037 1.00 97.50 79 PHE A CA 1
ATOM 658 C C . PHE A 1 79 ? 6.342 -16.917 3.561 1.00 97.50 79 PHE A C 1
ATOM 660 O O . PHE A 1 79 ? 7.171 -17.607 2.973 1.00 97.50 79 PHE A O 1
ATOM 667 N N . TRP A 1 80 ? 5.741 -15.879 2.971 1.00 96.44 80 TRP A N 1
ATOM 668 C CA . TRP A 1 80 ? 5.974 -15.555 1.561 1.00 96.44 80 TRP A CA 1
ATOM 669 C C . TRP A 1 80 ? 7.339 -14.918 1.300 1.00 96.44 80 TRP A C 1
ATOM 671 O O . TRP A 1 80 ? 7.947 -15.201 0.271 1.00 96.44 80 TRP A O 1
ATOM 681 N N . MET A 1 81 ? 7.869 -14.117 2.228 1.00 95.94 81 MET A N 1
ATOM 682 C CA . MET A 1 81 ? 9.245 -13.619 2.140 1.00 95.94 81 MET A CA 1
ATOM 683 C C . MET A 1 81 ? 10.252 -14.769 2.139 1.00 95.94 81 MET A C 1
ATOM 685 O O . MET A 1 81 ? 11.194 -14.752 1.347 1.00 95.94 81 MET A O 1
ATOM 689 N N . PHE A 1 82 ? 10.034 -15.776 2.989 1.00 95.75 82 PHE A N 1
ATOM 690 C CA . PHE A 1 82 ? 10.855 -16.980 3.030 1.00 95.75 82 PHE A CA 1
ATOM 691 C C . PHE A 1 82 ? 10.717 -17.798 1.746 1.00 95.75 82 PHE A C 1
ATOM 693 O O . PHE A 1 82 ? 11.727 -18.134 1.135 1.00 95.75 82 PHE A O 1
ATOM 700 N N . LEU A 1 83 ? 9.491 -18.064 1.288 1.00 95.50 83 LEU A N 1
ATOM 701 C CA . LEU A 1 83 ? 9.260 -18.824 0.059 1.00 95.50 83 LEU A CA 1
ATOM 702 C C . LEU A 1 83 ? 9.914 -18.152 -1.160 1.00 95.50 83 LEU A C 1
ATOM 704 O O . LEU A 1 83 ? 10.529 -18.822 -1.985 1.00 95.50 83 LEU A O 1
ATOM 708 N N . TYR A 1 84 ? 9.841 -16.822 -1.254 1.00 93.62 84 TYR A N 1
ATOM 709 C CA . TYR A 1 84 ? 10.478 -16.074 -2.337 1.00 93.62 84 TYR A CA 1
ATOM 710 C C . TYR A 1 84 ? 11.960 -15.779 -2.119 1.00 93.62 84 TYR A C 1
ATOM 712 O O . TYR A 1 84 ? 12.575 -15.185 -3.003 1.00 93.62 84 TYR A O 1
ATOM 720 N N . SER A 1 85 ? 12.555 -16.189 -0.995 1.00 93.44 85 SER A N 1
ATOM 721 C CA . SER A 1 85 ? 13.969 -15.916 -0.699 1.00 93.44 85 SER A CA 1
ATOM 722 C C . SER A 1 85 ? 14.904 -16.379 -1.814 1.00 93.44 85 SER A C 1
ATOM 724 O O . SER A 1 85 ? 15.846 -15.664 -2.129 1.00 93.44 85 SER A O 1
ATOM 726 N N . ALA A 1 86 ? 14.575 -17.468 -2.513 1.00 92.38 86 ALA A N 1
ATOM 727 C CA . ALA A 1 86 ? 15.324 -17.941 -3.678 1.00 92.38 86 ALA A CA 1
ATOM 728 C C . ALA A 1 86 ? 15.487 -16.893 -4.802 1.00 92.38 86 ALA A C 1
ATOM 730 O O . ALA A 1 86 ? 16.446 -16.964 -5.565 1.00 92.38 86 ALA A O 1
ATOM 731 N N . PHE A 1 87 ? 14.578 -15.919 -4.911 1.00 90.81 87 PHE A N 1
ATOM 732 C CA . PHE A 1 87 ? 14.595 -14.897 -5.962 1.00 90.81 87 PHE A CA 1
ATOM 733 C C . PHE A 1 87 ? 15.240 -13.576 -5.530 1.00 90.81 87 PHE A C 1
ATOM 735 O O . PHE A 1 87 ? 15.796 -12.861 -6.364 1.00 90.81 87 PHE A O 1
ATOM 742 N N . TRP A 1 88 ? 15.158 -13.226 -4.245 1.00 88.75 88 TRP A N 1
ATOM 743 C CA . TRP A 1 88 ? 15.574 -11.904 -3.760 1.00 88.75 88 TRP A CA 1
ATOM 744 C C . TRP A 1 88 ? 16.740 -11.937 -2.776 1.00 88.75 88 TRP A C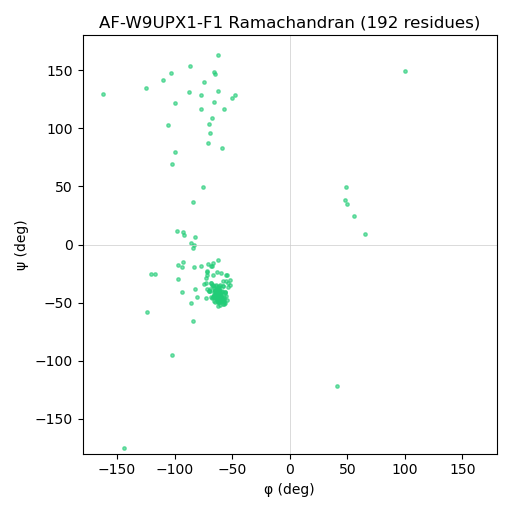 1
ATOM 746 O O . TRP A 1 88 ? 17.460 -10.943 -2.663 1.00 88.75 88 TRP A O 1
ATOM 756 N N . PHE A 1 89 ? 16.938 -13.045 -2.059 1.00 90.69 89 PHE A N 1
ATOM 757 C CA . PHE A 1 89 ? 17.979 -13.147 -1.049 1.00 90.69 89 PHE A CA 1
ATOM 758 C C . PHE A 1 89 ? 19.333 -13.352 -1.722 1.00 90.69 89 PHE A C 1
ATOM 760 O O . PHE A 1 89 ? 19.587 -14.357 -2.383 1.00 90.69 89 PHE A O 1
ATOM 767 N N . LYS A 1 90 ? 20.218 -12.380 -1.527 1.00 87.19 90 LYS A N 1
ATOM 768 C CA . LYS A 1 90 ? 21.623 -12.456 -1.910 1.00 87.19 90 LYS A CA 1
ATOM 769 C C . LYS A 1 90 ? 22.444 -12.178 -0.665 1.00 87.19 90 LYS A C 1
ATOM 771 O O . LYS A 1 90 ? 22.120 -11.251 0.077 1.00 87.19 90 LYS A O 1
ATOM 776 N N . LEU A 1 91 ? 23.480 -12.985 -0.443 1.00 85.50 91 LEU A N 1
ATOM 777 C CA . LEU A 1 91 ? 24.454 -12.733 0.615 1.00 85.50 91 LEU A CA 1
ATOM 778 C C . LEU A 1 91 ? 25.059 -11.342 0.377 1.00 85.50 91 LEU A C 1
ATOM 780 O O . LEU A 1 91 ? 25.641 -11.126 -0.688 1.00 85.50 91 LEU A O 1
ATOM 784 N N . PRO A 1 92 ? 24.859 -10.381 1.295 1.00 83.50 92 PRO A N 1
ATOM 785 C CA . PRO A 1 92 ? 25.405 -9.051 1.120 1.00 83.50 92 PRO A CA 1
ATOM 786 C C . PRO A 1 92 ? 26.909 -9.085 1.387 1.00 83.50 92 PRO A C 1
ATOM 788 O O . PRO A 1 92 ? 27.363 -9.699 2.354 1.00 83.50 92 PRO A O 1
ATOM 791 N N . ASP A 1 93 ? 27.673 -8.352 0.584 1.00 86.94 93 ASP A N 1
ATOM 792 C CA . ASP A 1 93 ? 29.022 -7.958 0.980 1.00 86.94 93 ASP A CA 1
ATOM 793 C C . ASP A 1 93 ? 28.964 -7.068 2.233 1.00 86.94 93 ASP A C 1
ATOM 795 O O . ASP A 1 93 ? 27.926 -6.473 2.545 1.00 86.94 93 ASP A O 1
ATOM 799 N N . ILE A 1 94 ? 30.099 -6.912 2.924 1.00 84.25 94 ILE A N 1
ATOM 800 C CA . ILE A 1 94 ? 30.250 -6.050 4.113 1.00 84.25 94 ILE A CA 1
ATOM 801 C C . ILE A 1 94 ? 30.309 -4.567 3.686 1.00 84.25 94 ILE A C 1
ATOM 803 O O . ILE A 1 94 ? 31.209 -3.813 4.044 1.00 84.25 94 ILE A O 1
ATOM 807 N N . SER A 1 95 ? 29.357 -4.141 2.858 1.00 91.12 95 SER A N 1
ATOM 808 C CA . SER A 1 95 ? 29.148 -2.753 2.469 1.00 91.12 95 SER A CA 1
ATOM 809 C C . SER A 1 95 ? 27.860 -2.244 3.110 1.00 91.12 95 SER A C 1
ATOM 811 O O . SER A 1 95 ? 26.853 -2.957 3.183 1.00 91.12 95 SER A O 1
ATOM 813 N N . PHE A 1 96 ? 27.871 -0.988 3.562 1.00 87.56 96 PHE A N 1
ATOM 814 C CA . PHE A 1 96 ? 26.689 -0.361 4.156 1.00 87.56 96 PHE A CA 1
ATOM 815 C C . PHE A 1 96 ? 25.489 -0.395 3.198 1.00 87.56 96 PHE A C 1
ATOM 817 O O . PHE A 1 96 ? 24.382 -0.733 3.609 1.00 87.56 96 PHE A O 1
ATOM 824 N N . ASN A 1 97 ? 25.717 -0.134 1.907 1.00 85.88 97 ASN A N 1
ATOM 825 C CA . ASN A 1 97 ? 24.664 -0.122 0.891 1.00 85.88 97 ASN A CA 1
ATOM 826 C C . ASN A 1 97 ? 24.036 -1.507 0.679 1.00 85.88 97 ASN A C 1
ATOM 828 O O . ASN A 1 97 ? 22.814 -1.609 0.550 1.00 85.88 97 ASN A O 1
ATOM 832 N N . SER A 1 98 ? 24.842 -2.574 0.680 1.00 85.94 98 SER A N 1
ATOM 833 C CA . SER A 1 98 ? 24.351 -3.950 0.524 1.00 85.94 98 SER A CA 1
ATOM 834 C C . SER A 1 98 ? 23.495 -4.371 1.720 1.00 85.94 98 SER A C 1
ATOM 836 O O . SER A 1 98 ? 22.397 -4.900 1.544 1.00 85.94 98 SER A O 1
ATOM 838 N N . ILE A 1 99 ? 23.955 -4.072 2.939 1.00 88.44 99 ILE A N 1
ATOM 839 C CA . ILE A 1 99 ? 23.217 -4.360 4.177 1.00 88.44 99 ILE A CA 1
ATOM 840 C C . ILE A 1 99 ? 21.922 -3.543 4.233 1.00 88.44 99 ILE A C 1
ATOM 842 O O . ILE A 1 99 ? 20.857 -4.088 4.524 1.00 88.44 99 ILE A O 1
ATOM 846 N N . PHE A 1 100 ? 21.989 -2.252 3.905 1.00 87.81 100 PHE A N 1
ATOM 847 C CA . PHE A 1 100 ? 20.828 -1.368 3.872 1.00 87.81 100 PHE A CA 1
ATOM 848 C C . PHE A 1 100 ? 19.766 -1.869 2.888 1.00 87.81 100 PHE A C 1
ATOM 850 O O . PHE A 1 100 ? 18.598 -1.992 3.251 1.00 87.81 100 PHE A O 1
ATOM 857 N N . THR A 1 101 ? 20.176 -2.240 1.672 1.00 86.00 101 THR A N 1
ATOM 858 C CA . THR A 1 101 ? 19.278 -2.785 0.643 1.00 86.00 101 THR A CA 1
ATOM 859 C C . THR A 1 101 ? 18.628 -4.090 1.099 1.00 86.00 101 THR A C 1
ATOM 861 O O . THR A 1 101 ? 17.426 -4.276 0.913 1.00 86.00 101 THR A O 1
ATOM 864 N N . LEU A 1 102 ? 19.391 -4.982 1.741 1.00 89.50 102 LEU A N 1
ATOM 865 C CA . LEU A 1 102 ? 18.863 -6.232 2.285 1.00 89.50 102 LEU A CA 1
ATOM 866 C C . LEU A 1 102 ? 17.797 -5.971 3.359 1.00 89.50 102 LEU A C 1
ATOM 868 O O . LEU A 1 102 ? 16.702 -6.526 3.285 1.00 89.50 102 LEU A O 1
ATOM 872 N N . ILE A 1 103 ? 18.098 -5.108 4.334 1.00 89.75 103 ILE A N 1
ATOM 873 C CA . ILE A 1 103 ? 17.168 -4.752 5.415 1.00 89.75 103 ILE A CA 1
ATOM 874 C C . ILE A 1 103 ? 15.896 -4.126 4.840 1.00 89.75 103 ILE A C 1
ATOM 876 O O . ILE A 1 103 ? 14.791 -4.517 5.215 1.00 89.75 103 ILE A O 1
ATOM 880 N N . PHE A 1 104 ? 16.032 -3.191 3.899 1.00 87.38 104 PHE A N 1
ATOM 881 C CA . PHE A 1 104 ? 14.883 -2.553 3.262 1.00 87.38 104 PHE A CA 1
ATOM 882 C C . PHE A 1 104 ? 14.037 -3.551 2.473 1.00 87.38 104 PHE A C 1
ATOM 884 O O . PHE A 1 104 ? 12.816 -3.535 2.606 1.00 87.38 104 PHE A O 1
ATOM 891 N N . ASN A 1 105 ? 14.650 -4.475 1.733 1.00 89.38 105 ASN A N 1
ATOM 892 C CA . ASN A 1 105 ? 13.916 -5.543 1.054 1.00 89.38 105 ASN A CA 1
ATOM 893 C C . ASN A 1 105 ? 13.170 -6.449 2.044 1.00 89.38 105 ASN A C 1
ATOM 895 O O . ASN A 1 105 ? 12.042 -6.846 1.765 1.00 89.38 105 ASN A O 1
ATOM 899 N N . ILE A 1 106 ? 13.750 -6.734 3.214 1.00 91.94 106 ILE A N 1
ATOM 900 C CA . ILE A 1 106 ? 13.102 -7.531 4.267 1.00 91.94 106 ILE A CA 1
ATOM 901 C C . ILE A 1 106 ? 11.925 -6.791 4.908 1.00 91.94 106 ILE A C 1
ATOM 903 O O . ILE A 1 106 ? 10.922 -7.423 5.230 1.00 91.94 106 ILE A O 1
ATOM 907 N N . ILE A 1 107 ? 12.028 -5.478 5.115 1.00 91.38 107 ILE A N 1
ATOM 908 C CA . ILE A 1 107 ? 10.985 -4.680 5.779 1.00 91.38 107 ILE A CA 1
ATOM 909 C C . ILE A 1 107 ? 9.851 -4.331 4.814 1.00 91.38 107 ILE A C 1
ATOM 911 O O . ILE A 1 107 ? 8.677 -4.428 5.171 1.00 91.38 107 ILE A O 1
ATOM 915 N N . ILE A 1 108 ? 10.197 -3.898 3.604 1.00 89.88 108 ILE A N 1
ATOM 916 C CA . ILE A 1 108 ? 9.229 -3.440 2.606 1.00 89.88 108 ILE A CA 1
ATOM 917 C C . ILE A 1 108 ? 8.633 -4.627 1.868 1.00 89.88 108 ILE A C 1
ATOM 919 O O . ILE A 1 108 ? 7.435 -4.644 1.623 1.00 89.88 108 ILE A O 1
ATOM 923 N N . GLY A 1 109 ? 9.427 -5.646 1.579 1.00 91.31 109 GLY A N 1
ATOM 924 C CA . GLY A 1 109 ? 8.959 -6.874 0.965 1.00 91.31 109 GLY A CA 1
ATOM 925 C C . GLY A 1 109 ? 9.231 -6.933 -0.526 1.00 91.31 109 GLY A C 1
ATOM 926 O O . GLY A 1 109 ? 9.258 -5.930 -1.240 1.00 91.31 109 GLY A O 1
ATOM 927 N N . TYR A 1 110 ? 9.431 -8.157 -0.998 1.00 90.44 110 TYR A N 1
ATOM 928 C CA . TYR A 1 110 ? 9.757 -8.440 -2.386 1.00 90.44 110 TYR A CA 1
ATOM 929 C C . TYR A 1 110 ? 8.520 -8.357 -3.297 1.00 90.44 110 TYR A C 1
ATOM 931 O O . TYR A 1 110 ? 7.490 -8.979 -3.024 1.00 90.44 110 TYR A O 1
ATOM 939 N N . HIS A 1 111 ? 8.623 -7.594 -4.392 1.00 87.31 111 HIS A N 1
ATOM 940 C CA . HIS A 1 111 ? 7.527 -7.295 -5.326 1.00 87.31 111 HIS A CA 1
ATOM 941 C C . HIS A 1 111 ? 6.200 -7.027 -4.603 1.00 87.31 111 HIS A C 1
ATOM 943 O O . HIS A 1 111 ? 6.132 -6.125 -3.782 1.00 87.31 111 HIS A O 1
ATOM 949 N N . HIS A 1 112 ? 5.145 -7.797 -4.887 1.00 88.88 112 HIS A N 1
ATOM 950 C CA . HIS A 1 112 ? 3.781 -7.587 -4.400 1.00 88.88 112 HIS A CA 1
ATOM 951 C C . HIS A 1 112 ? 3.634 -7.664 -2.869 1.00 88.88 112 HIS A C 1
ATOM 953 O O . HIS A 1 112 ? 2.617 -7.212 -2.344 1.00 88.88 112 HIS A O 1
ATOM 959 N N . LEU A 1 113 ? 4.636 -8.167 -2.136 1.00 92.75 113 LEU A N 1
ATOM 960 C CA . LEU A 1 113 ? 4.613 -8.227 -0.669 1.00 92.75 113 LEU A CA 1
ATOM 961 C C . LEU A 1 113 ? 4.650 -6.850 0.004 1.00 92.75 113 LEU A C 1
ATOM 963 O O . LEU A 1 113 ? 4.227 -6.746 1.159 1.00 92.75 113 LEU A O 1
ATOM 967 N N . TRP A 1 114 ? 5.022 -5.795 -0.735 1.00 93.81 114 TRP A N 1
ATOM 968 C CA . TRP A 1 114 ? 4.874 -4.401 -0.294 1.00 93.81 114 TRP A CA 1
ATOM 969 C C . TRP A 1 114 ? 3.454 -4.072 0.172 1.00 93.81 114 TRP A C 1
ATOM 971 O O . TRP A 1 114 ? 3.258 -3.249 1.064 1.00 93.81 114 TRP A O 1
ATOM 981 N N . TYR A 1 115 ? 2.452 -4.742 -0.400 1.00 94.88 115 TYR A N 1
ATOM 982 C CA . TYR A 1 115 ? 1.064 -4.579 0.001 1.00 94.88 115 TYR A CA 1
ATOM 983 C C . TYR A 1 115 ? 0.839 -4.979 1.466 1.00 94.88 115 TYR A C 1
ATOM 985 O O . TYR A 1 115 ? 0.176 -4.262 2.215 1.00 94.88 115 TYR A O 1
ATOM 993 N N . ILE A 1 116 ? 1.389 -6.123 1.890 1.00 95.56 116 ILE A N 1
ATOM 994 C CA . ILE A 1 116 ? 1.163 -6.659 3.238 1.00 95.56 116 ILE A CA 1
ATOM 995 C C . ILE A 1 116 ? 1.924 -5.820 4.267 1.00 95.56 116 ILE A C 1
ATOM 997 O O . ILE A 1 116 ? 1.336 -5.426 5.273 1.00 95.56 116 ILE A O 1
ATOM 1001 N N . SER A 1 117 ? 3.196 -5.503 4.010 1.00 96.12 117 SER A N 1
ATOM 1002 C CA . SER A 1 117 ? 3.997 -4.645 4.896 1.00 96.12 117 SER A CA 1
ATOM 1003 C C . SER A 1 117 ? 3.393 -3.239 5.010 1.00 96.12 117 SER A C 1
ATOM 1005 O O . SER A 1 117 ? 3.236 -2.715 6.115 1.00 96.12 117 SER A O 1
ATOM 1007 N N . GLY A 1 118 ? 2.958 -2.662 3.885 1.00 95.69 118 GLY A N 1
ATOM 1008 C CA . GLY A 1 118 ? 2.271 -1.378 3.822 1.00 95.69 118 GLY A CA 1
ATOM 1009 C C . GLY A 1 118 ? 0.971 -1.376 4.623 1.00 95.69 118 GLY A C 1
ATOM 1010 O O . GLY A 1 118 ? 0.748 -0.475 5.431 1.00 95.69 118 GLY A O 1
ATOM 1011 N N . MET A 1 119 ? 0.146 -2.414 4.468 1.00 96.25 119 MET A N 1
ATOM 1012 C CA . MET A 1 119 ? -1.095 -2.588 5.225 1.00 96.25 119 MET A CA 1
ATOM 1013 C C . MET A 1 119 ? -0.841 -2.750 6.731 1.00 96.25 119 MET A C 1
ATOM 1015 O O . MET A 1 119 ? -1.555 -2.144 7.527 1.00 96.25 119 MET A O 1
ATOM 1019 N N . ILE A 1 120 ? 0.179 -3.517 7.139 1.00 96.31 120 ILE A N 1
ATOM 1020 C CA . ILE A 1 120 ? 0.580 -3.646 8.551 1.00 96.31 120 ILE A CA 1
ATOM 1021 C C . ILE A 1 120 ? 0.987 -2.278 9.110 1.00 96.31 120 ILE A C 1
ATOM 1023 O O . ILE A 1 120 ? 0.487 -1.872 10.160 1.00 96.31 120 ILE A O 1
ATOM 1027 N N . GLY A 1 121 ? 1.855 -1.547 8.407 1.00 95.75 121 GLY A N 1
ATOM 1028 C CA . GLY A 1 121 ? 2.317 -0.228 8.843 1.00 95.75 121 GLY A CA 1
ATOM 1029 C C . GLY A 1 121 ? 1.181 0.795 8.931 1.00 95.75 121 GLY A C 1
ATOM 1030 O O . GLY A 1 121 ? 1.076 1.522 9.917 1.00 95.75 121 GLY A O 1
ATOM 1031 N N . ALA A 1 122 ? 0.280 0.807 7.948 1.00 95.50 122 ALA A N 1
ATOM 1032 C CA . ALA A 1 122 ? -0.900 1.666 7.946 1.00 95.50 122 ALA A CA 1
ATOM 1033 C C . ALA A 1 122 ? -1.864 1.332 9.094 1.00 95.50 122 ALA A C 1
ATOM 1035 O O . ALA A 1 122 ? -2.351 2.233 9.775 1.00 95.50 122 ALA A O 1
ATOM 1036 N N . ALA A 1 123 ? -2.104 0.046 9.359 1.00 94.94 123 ALA A N 1
ATOM 1037 C CA . ALA A 1 123 ? -2.940 -0.389 10.473 1.00 94.94 123 ALA A CA 1
ATOM 1038 C C . ALA A 1 123 ? -2.328 0.003 11.823 1.00 94.94 123 ALA A C 1
ATOM 1040 O O . ALA A 1 123 ? -3.046 0.446 12.719 1.00 94.94 123 ALA A O 1
ATOM 1041 N N . LEU A 1 124 ? -1.005 -0.121 11.971 1.00 94.56 124 LEU A N 1
ATOM 1042 C CA . LEU A 1 124 ? -0.293 0.309 13.173 1.00 94.56 124 LEU A CA 1
ATOM 1043 C C . LEU A 1 124 ? -0.440 1.821 13.387 1.00 94.56 124 LEU A C 1
ATOM 1045 O O . LEU A 1 124 ? -0.758 2.248 14.495 1.00 94.56 124 LEU A O 1
ATOM 1049 N N . LEU A 1 125 ? -0.289 2.613 12.322 1.00 93.62 125 LEU A N 1
ATOM 1050 C CA . LEU A 1 125 ? -0.500 4.060 12.357 1.00 93.62 125 LEU A CA 1
ATOM 1051 C C . LEU A 1 125 ? -1.943 4.426 12.750 1.00 93.62 125 LEU A C 1
ATOM 1053 O O . LEU A 1 125 ? -2.163 5.327 13.550 1.00 93.62 125 LEU A O 1
ATOM 1057 N N . LEU A 1 126 ? -2.948 3.703 12.254 1.00 92.19 126 LEU A N 1
ATOM 1058 C CA . LEU A 1 126 ? -4.342 3.932 12.655 1.00 92.19 126 LEU A CA 1
ATOM 1059 C C . LEU A 1 126 ? -4.591 3.609 14.127 1.00 92.19 126 LEU A C 1
ATOM 1061 O O . LEU A 1 126 ? -5.341 4.321 14.792 1.00 92.19 126 LEU A O 1
ATOM 1065 N N . VAL A 1 127 ? -3.956 2.558 14.650 1.00 91.62 127 VAL A N 1
ATOM 1066 C CA . VAL A 1 127 ? -4.046 2.206 16.072 1.00 91.62 127 VAL A CA 1
ATOM 1067 C C . VAL A 1 127 ? -3.429 3.298 16.943 1.00 91.62 127 VAL A C 1
ATOM 1069 O O . VAL A 1 127 ? -4.012 3.633 17.970 1.00 91.62 127 VAL A O 1
ATOM 1072 N N . THR A 1 128 ? -2.296 3.887 16.549 1.00 90.88 128 THR A N 1
ATOM 1073 C CA . THR A 1 128 ? -1.671 4.983 17.315 1.00 90.88 128 THR A CA 1
ATOM 1074 C C . THR A 1 128 ? -2.446 6.297 17.204 1.00 90.88 128 THR A C 1
ATOM 1076 O O . THR A 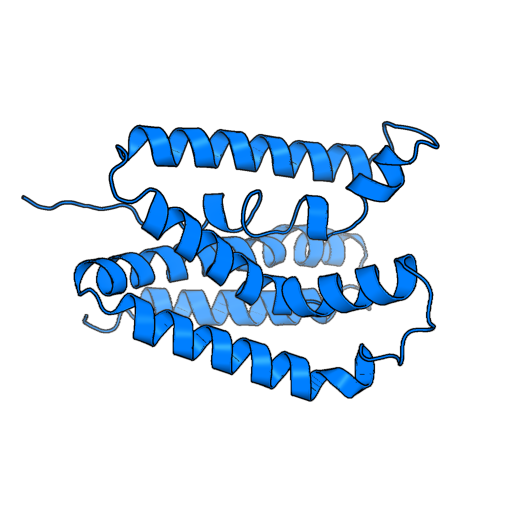1 128 ? -2.447 7.096 18.141 1.00 90.88 128 THR A O 1
ATOM 1079 N N . LEU A 1 129 ? -3.153 6.515 16.093 1.00 89.94 129 LEU A N 1
ATOM 1080 C CA . LEU A 1 129 ? -3.991 7.693 15.860 1.00 89.94 129 LEU A CA 1
ATOM 1081 C C . LEU A 1 129 ? -5.458 7.508 16.291 1.00 89.94 129 LEU A C 1
ATOM 1083 O O . LEU A 1 129 ? -6.278 8.392 16.041 1.00 89.94 129 LEU A O 1
ATOM 1087 N N . ASN A 1 130 ? -5.809 6.411 16.969 1.00 84.94 130 ASN A N 1
ATOM 1088 C CA . ASN A 1 130 ? -7.196 6.062 17.307 1.00 84.94 130 ASN A CA 1
ATOM 1089 C C . ASN A 1 130 ? -7.935 7.109 18.169 1.00 84.94 130 ASN A C 1
ATOM 1091 O O . ASN A 1 130 ? -9.160 7.204 18.116 1.00 84.94 130 ASN A O 1
ATOM 1095 N N . ASN A 1 131 ? -7.197 7.921 18.926 1.00 86.19 131 ASN A N 1
ATOM 1096 C CA . ASN A 1 131 ? -7.734 8.989 19.771 1.00 86.19 131 ASN A CA 1
ATOM 1097 C C . ASN A 1 131 ? -7.977 10.304 19.007 1.00 86.19 131 ASN A C 1
ATOM 1099 O O . ASN A 1 131 ? -8.430 11.290 19.590 1.00 86.19 131 ASN A O 1
ATOM 1103 N N . LYS A 1 132 ? -7.635 10.368 17.714 1.00 89.62 132 LYS A N 1
ATOM 1104 C CA . LYS A 1 132 ? -7.807 11.567 16.888 1.00 89.62 132 LYS A CA 1
ATOM 1105 C C . LYS A 1 132 ? -9.207 11.618 16.275 1.00 89.62 132 LYS A C 1
ATOM 1107 O O . LYS A 1 132 ? -9.866 10.605 16.059 1.00 89.62 132 LYS A O 1
ATOM 1112 N N . LYS A 1 133 ? -9.669 12.835 15.977 1.00 89.62 133 LYS A N 1
ATOM 1113 C CA . LYS A 1 133 ? -10.966 13.053 15.320 1.00 89.62 133 LYS A CA 1
ATOM 1114 C C . LYS A 1 133 ? -10.947 12.470 13.896 1.00 89.62 133 LYS A C 1
ATOM 1116 O O . LYS A 1 133 ? -9.916 12.586 13.232 1.00 89.62 133 LYS A O 1
ATOM 1121 N N . PRO A 1 134 ? -12.078 11.952 13.377 1.00 88.19 134 PRO A N 1
ATOM 1122 C CA . PRO A 1 134 ? -12.158 11.451 12.002 1.00 88.19 134 PRO A CA 1
ATOM 1123 C C . PRO A 1 134 ? -11.702 12.471 10.953 1.00 88.19 134 PRO A C 1
ATOM 1125 O O . PRO A 1 134 ? -11.021 12.110 10.000 1.00 88.19 134 PRO A O 1
ATOM 1128 N N . THR A 1 135 ? -11.998 13.758 11.167 1.00 89.62 135 THR A N 1
ATOM 1129 C CA . THR A 1 135 ? -11.543 14.846 10.290 1.00 89.62 135 THR A CA 1
ATOM 1130 C C . THR A 1 135 ? -10.021 14.919 10.203 1.00 89.62 135 THR A C 1
ATOM 1132 O O . THR A 1 135 ? -9.488 15.026 9.110 1.00 89.62 135 THR A O 1
ATOM 1135 N N . HIS A 1 136 ? -9.309 14.777 11.324 1.00 90.88 136 HIS A N 1
ATOM 1136 C CA . HIS A 1 136 ? -7.845 14.770 11.339 1.00 90.88 136 HIS A CA 1
ATOM 1137 C C . HIS A 1 136 ? -7.266 13.574 10.568 1.00 90.88 136 HIS A C 1
ATOM 1139 O O . HIS A 1 136 ? -6.294 13.727 9.828 1.00 90.88 136 HIS A O 1
ATOM 1145 N N . LEU A 1 137 ? -7.880 12.394 10.702 1.00 91.50 137 LEU A N 1
ATOM 1146 C CA . LEU A 1 137 ? -7.471 11.200 9.957 1.00 91.50 137 LEU A CA 1
ATOM 1147 C C . LEU A 1 137 ? -7.653 11.399 8.447 1.00 91.50 137 LEU A C 1
ATOM 1149 O O . LEU A 1 137 ? -6.726 11.159 7.686 1.00 91.50 137 LEU A O 1
ATOM 1153 N N . ILE A 1 138 ? -8.803 11.929 8.020 1.00 91.56 138 ILE A N 1
ATOM 1154 C CA . ILE A 1 138 ? -9.086 12.200 6.603 1.00 91.56 138 ILE A CA 1
ATOM 1155 C C . ILE A 1 138 ? -8.156 13.287 6.049 1.00 91.56 138 ILE A C 1
ATOM 1157 O O . ILE A 1 138 ? -7.607 13.132 4.962 1.00 91.56 138 ILE A O 1
ATOM 1161 N N . THR A 1 139 ? -7.929 14.377 6.789 1.00 92.94 139 THR A N 1
ATOM 1162 C CA . TH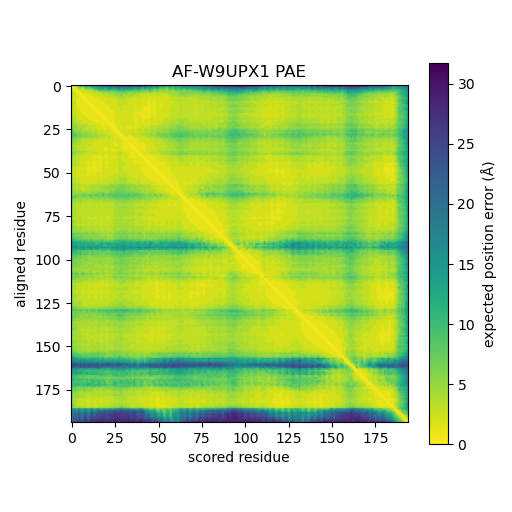R A 1 139 ? -7.022 15.447 6.352 1.00 92.94 139 THR A CA 1
ATOM 1163 C C . THR A 1 139 ? -5.599 14.925 6.172 1.00 92.94 139 THR A C 1
ATOM 1165 O O . THR A 1 139 ? -4.980 15.183 5.143 1.00 92.94 139 THR A O 1
ATOM 1168 N N . THR A 1 140 ? -5.083 14.157 7.135 1.00 93.75 140 THR A N 1
ATOM 1169 C CA . THR A 1 140 ? -3.741 13.565 7.022 1.00 93.75 140 THR A CA 1
ATOM 1170 C C . THR A 1 140 ? -3.664 12.546 5.888 1.00 93.75 140 THR A C 1
ATOM 1172 O O . THR A 1 140 ? -2.685 12.554 5.151 1.00 93.75 140 THR A O 1
ATOM 1175 N N . ALA A 1 141 ? -4.702 11.733 5.681 1.00 93.88 141 ALA A N 1
ATOM 1176 C CA . ALA A 1 141 ? -4.798 10.801 4.559 1.00 93.88 141 ALA A CA 1
ATOM 1177 C C . ALA A 1 141 ? -4.704 11.510 3.204 1.00 93.88 141 ALA A C 1
ATOM 1179 O O . ALA A 1 141 ? -3.904 11.117 2.359 1.00 93.88 141 ALA A O 1
ATOM 1180 N N . ILE A 1 142 ? -5.477 12.584 3.016 1.00 94.81 142 ILE A N 1
ATOM 1181 C CA . ILE A 1 142 ? -5.476 13.374 1.778 1.00 94.81 142 ILE A CA 1
ATOM 1182 C C . ILE A 1 142 ? -4.106 14.016 1.552 1.00 94.81 142 ILE A C 1
ATOM 1184 O O . ILE A 1 142 ? -3.554 13.900 0.461 1.00 94.81 142 ILE A O 1
ATOM 1188 N N . ILE A 1 143 ? -3.527 14.649 2.578 1.00 96.06 143 ILE A N 1
ATOM 1189 C CA . ILE A 1 143 ? -2.207 15.289 2.471 1.00 96.06 143 ILE A CA 1
ATOM 1190 C C . ILE A 1 143 ? -1.137 14.259 2.095 1.00 96.06 143 ILE A C 1
ATOM 1192 O O . ILE A 1 143 ? -0.374 14.478 1.158 1.00 96.06 143 ILE A O 1
ATOM 1196 N N . LEU A 1 144 ? -1.095 13.119 2.786 1.00 95.94 144 LEU A N 1
ATOM 1197 C CA . LEU A 1 144 ? -0.105 12.073 2.528 1.00 95.94 144 LEU A CA 1
ATOM 1198 C C . LEU A 1 144 ? -0.296 11.419 1.156 1.00 95.94 144 LEU A C 1
ATOM 1200 O O . LEU A 1 144 ? 0.698 11.128 0.493 1.00 95.94 144 LEU A O 1
ATOM 1204 N N . ALA A 1 145 ? -1.540 11.250 0.700 1.00 94.75 145 ALA A N 1
ATOM 1205 C CA . ALA A 1 145 ? -1.828 10.788 -0.654 1.00 94.75 145 ALA A CA 1
ATOM 1206 C C . ALA A 1 145 ? -1.324 11.781 -1.707 1.00 94.75 145 ALA A C 1
ATOM 1208 O O . ALA A 1 145 ? -0.658 11.375 -2.655 1.00 94.75 145 ALA A O 1
ATOM 1209 N N . ILE A 1 146 ? -1.579 13.083 -1.531 1.00 96.31 146 ILE A N 1
ATOM 1210 C CA . ILE A 1 146 ? -1.096 14.129 -2.447 1.00 96.31 146 ILE A CA 1
ATOM 1211 C C . ILE A 1 146 ? 0.435 14.147 -2.488 1.00 96.31 146 ILE A C 1
ATOM 1213 O O . ILE A 1 146 ? 1.010 14.251 -3.571 1.00 96.31 146 ILE A O 1
ATOM 1217 N N . ILE A 1 147 ? 1.101 13.993 -1.340 1.00 95.44 147 ILE A N 1
ATOM 1218 C CA . ILE A 1 147 ? 2.565 13.902 -1.267 1.00 95.44 147 ILE A CA 1
ATOM 1219 C C . ILE A 1 147 ? 3.059 12.665 -2.026 1.00 95.44 147 ILE A C 1
ATOM 1221 O O . ILE A 1 147 ? 3.933 12.790 -2.880 1.00 95.44 147 ILE A O 1
ATOM 1225 N N . GLY A 1 148 ? 2.474 11.488 -1.782 1.00 94.25 148 GLY A N 1
ATOM 1226 C CA . GLY A 1 148 ? 2.834 10.252 -2.484 1.00 94.25 148 GLY A CA 1
ATOM 1227 C C . GLY A 1 148 ? 2.658 10.345 -3.996 1.00 94.25 148 GLY A C 1
ATOM 1228 O O . GLY A 1 148 ? 3.553 9.972 -4.753 1.00 94.25 148 GLY A O 1
ATOM 1229 N N . ILE A 1 149 ? 1.526 10.899 -4.431 1.00 93.00 149 ILE A N 1
ATOM 1230 C CA . ILE A 1 149 ? 1.216 11.154 -5.840 1.00 93.00 149 ILE A CA 1
ATOM 1231 C C . ILE A 1 149 ? 2.245 12.114 -6.444 1.00 93.00 149 ILE A C 1
ATOM 1233 O O . ILE A 1 149 ? 2.773 11.847 -7.522 1.00 93.00 149 ILE A O 1
ATOM 1237 N N . SER A 1 150 ? 2.575 13.196 -5.738 1.00 92.31 150 SER A N 1
ATOM 1238 C CA . SER A 1 150 ? 3.581 14.166 -6.178 1.00 92.31 150 SER A CA 1
ATOM 1239 C C . SER A 1 150 ? 4.952 13.511 -6.351 1.00 92.31 150 SER A C 1
ATOM 1241 O O . SER A 1 150 ? 5.561 13.672 -7.403 1.00 92.31 150 SER A O 1
ATOM 1243 N N . ILE A 1 151 ? 5.407 12.714 -5.376 1.00 91.56 151 ILE A N 1
ATOM 1244 C CA . ILE A 1 151 ? 6.674 11.966 -5.461 1.00 91.56 151 ILE A CA 1
ATOM 1245 C C . ILE A 1 151 ? 6.668 11.046 -6.686 1.00 91.56 151 ILE A C 1
ATOM 1247 O O . ILE A 1 151 ? 7.612 11.061 -7.476 1.00 91.56 151 ILE A O 1
ATOM 1251 N N . GLN A 1 152 ? 5.587 10.284 -6.877 1.00 90.62 152 GLN A N 1
ATOM 1252 C CA . GLN A 1 152 ? 5.463 9.352 -7.995 1.00 90.62 152 GLN A CA 1
ATOM 1253 C C . GLN A 1 152 ? 5.524 10.067 -9.352 1.00 90.62 152 GLN A C 1
ATOM 1255 O O . GLN A 1 152 ? 6.233 9.612 -10.249 1.00 90.62 152 GLN A O 1
ATOM 1260 N N . TYR A 1 153 ? 4.792 11.170 -9.524 1.00 89.69 153 TYR A N 1
ATOM 1261 C CA . TYR A 1 153 ? 4.773 11.905 -10.790 1.00 89.69 153 TYR A CA 1
ATOM 1262 C C . TYR A 1 153 ? 6.076 12.658 -11.058 1.00 89.69 153 TYR A C 1
ATOM 1264 O O . TYR A 1 153 ? 6.536 12.662 -12.198 1.00 89.69 153 TYR A O 1
ATOM 1272 N N . LEU A 1 154 ? 6.693 13.248 -10.031 1.00 88.75 154 LEU A N 1
ATOM 1273 C CA . LEU A 1 154 ? 7.986 13.921 -10.169 1.00 88.75 154 LEU A CA 1
ATOM 1274 C C . LEU A 1 154 ? 9.086 12.948 -10.605 1.00 88.75 154 LEU A C 1
ATOM 1276 O O . L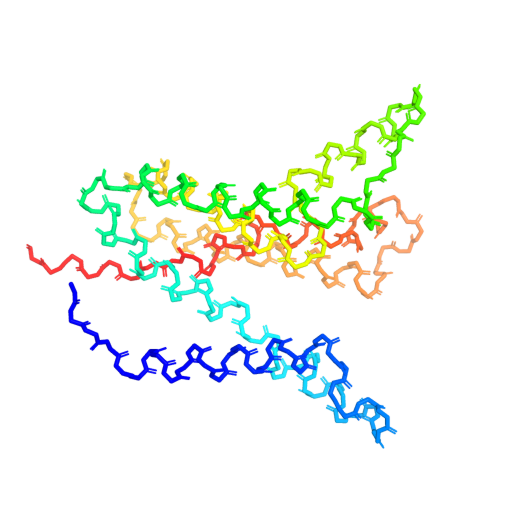EU A 1 154 ? 9.861 13.291 -11.497 1.00 88.75 154 LEU A O 1
ATOM 1280 N N . GLY A 1 155 ? 9.113 11.738 -10.032 1.00 85.81 155 GLY A N 1
ATOM 1281 C CA . GLY A 1 155 ? 10.033 10.678 -10.455 1.00 85.81 155 GLY A CA 1
ATOM 1282 C C . GLY A 1 155 ? 9.752 10.194 -11.880 1.00 85.81 155 GLY A C 1
ATOM 1283 O O . GLY A 1 155 ? 10.651 10.175 -12.715 1.00 85.81 155 GLY A O 1
ATOM 1284 N N . ASN A 1 156 ? 8.489 9.880 -12.193 1.00 85.81 156 ASN A N 1
ATOM 1285 C CA . ASN A 1 156 ? 8.115 9.291 -13.484 1.00 85.81 156 ASN A CA 1
ATOM 1286 C C . ASN A 1 156 ? 8.308 10.245 -14.678 1.00 85.81 156 ASN A C 1
ATOM 1288 O O . ASN A 1 156 ? 8.675 9.806 -15.764 1.00 85.81 156 ASN A O 1
ATOM 1292 N N . TYR A 1 157 ? 8.076 11.549 -14.493 1.00 84.75 157 TYR A N 1
ATOM 1293 C CA . TYR A 1 157 ? 8.308 12.549 -15.542 1.00 84.75 157 TYR A CA 1
ATOM 1294 C C . TYR A 1 157 ? 9.753 13.064 -15.593 1.00 84.75 157 TYR A C 1
ATOM 1296 O O . TYR A 1 157 ? 10.052 13.911 -16.431 1.00 84.75 157 TYR A O 1
ATOM 1304 N N . ASN A 1 158 ? 10.649 12.566 -14.728 1.00 77.94 158 ASN A N 1
ATOM 1305 C CA . ASN A 1 158 ? 12.045 13.006 -14.626 1.00 77.94 158 ASN A CA 1
ATOM 1306 C C . ASN A 1 158 ? 12.192 14.537 -14.569 1.00 77.94 158 ASN A C 1
ATOM 1308 O O . ASN A 1 158 ? 13.114 15.110 -15.151 1.00 77.94 158 ASN A O 1
ATOM 1312 N N . TYR A 1 159 ? 11.274 15.211 -13.870 1.00 72.31 159 TYR A N 1
ATOM 1313 C CA . TYR A 1 159 ? 11.229 16.678 -13.821 1.00 72.31 159 TYR A CA 1
ATOM 1314 C C . TYR A 1 159 ? 12.489 17.270 -13.163 1.00 72.31 159 TYR A C 1
ATOM 1316 O O . TYR A 1 159 ? 12.862 18.413 -13.413 1.00 72.31 159 TYR A O 1
ATOM 1324 N N . LEU A 1 160 ? 13.158 16.471 -12.327 1.00 69.44 160 LEU A N 1
ATOM 1325 C CA . LEU A 1 160 ? 14.397 16.796 -11.630 1.00 69.44 160 LEU A CA 1
ATOM 1326 C C . LEU A 1 160 ? 15.587 16.122 -12.336 1.00 69.44 160 LEU A C 1
ATOM 1328 O O . LEU A 1 160 ? 16.166 15.171 -11.809 1.00 69.44 160 LEU A O 1
ATOM 1332 N N . GLN A 1 161 ? 15.935 16.578 -13.542 1.00 61.41 161 GLN A N 1
ATOM 1333 C CA . GLN A 1 161 ? 17.046 16.017 -14.329 1.00 61.41 161 GLN A CA 1
ATOM 1334 C C . GLN A 1 161 ? 18.329 15.833 -13.492 1.00 61.41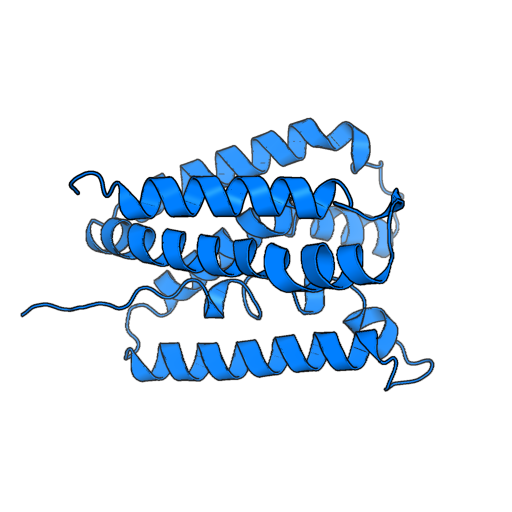 161 GLN A C 1
ATOM 1336 O O . GLN A 1 161 ? 18.774 16.743 -12.795 1.00 61.41 161 GLN A O 1
ATOM 1341 N N . SER A 1 162 ? 18.895 14.618 -13.558 1.00 61.81 162 SER A N 1
ATOM 1342 C CA . SER A 1 162 ? 20.199 14.215 -12.994 1.00 61.81 162 SER A CA 1
ATOM 1343 C C . SER A 1 162 ? 20.464 14.577 -11.522 1.00 61.81 162 SER A C 1
ATOM 1345 O O . SER A 1 162 ? 21.598 14.866 -11.149 1.00 61.81 162 SER A O 1
ATOM 1347 N N . SER A 1 163 ? 19.439 14.556 -10.668 1.00 73.38 163 SER A N 1
ATOM 1348 C CA . SER A 1 163 ? 19.606 14.712 -9.217 1.00 73.38 163 SER A CA 1
ATOM 1349 C C . SER A 1 163 ? 19.489 13.366 -8.495 1.00 73.38 163 SER A C 1
ATOM 1351 O O . SER A 1 163 ? 18.692 12.513 -8.884 1.00 73.38 163 SER A O 1
ATOM 1353 N N . THR A 1 164 ? 20.217 13.192 -7.388 1.00 75.50 164 THR A N 1
ATOM 1354 C CA . THR A 1 164 ? 20.047 12.049 -6.464 1.00 75.50 164 THR A CA 1
ATOM 1355 C C . THR A 1 164 ? 18.600 11.907 -5.973 1.00 75.50 164 THR A C 1
ATOM 1357 O O . THR A 1 164 ? 18.134 10.809 -5.676 1.00 75.50 164 THR A O 1
ATOM 1360 N N . LEU A 1 165 ? 17.851 13.015 -5.945 1.00 75.19 165 LEU A N 1
ATOM 1361 C CA . LEU A 1 165 ? 16.420 13.046 -5.643 1.00 75.19 165 LEU A CA 1
ATOM 1362 C C . LEU A 1 165 ? 15.565 12.349 -6.710 1.00 75.19 165 LEU A C 1
ATOM 1364 O O . LEU A 1 165 ? 14.575 11.707 -6.367 1.00 75.19 165 LEU A O 1
ATOM 1368 N N . ASN A 1 166 ? 15.940 12.431 -7.986 1.00 78.69 166 ASN A N 1
ATOM 1369 C CA . ASN A 1 166 ? 15.210 11.763 -9.062 1.00 78.69 166 ASN A CA 1
ATOM 1370 C C . ASN A 1 166 ? 15.370 10.242 -9.003 1.00 78.69 166 ASN A C 1
ATOM 1372 O O . ASN A 1 166 ? 14.401 9.508 -9.192 1.00 78.69 166 ASN A O 1
ATOM 1376 N N . GLU A 1 167 ? 16.574 9.762 -8.686 1.00 78.69 167 GLU A N 1
ATOM 1377 C CA . GLU A 1 167 ? 16.801 8.338 -8.416 1.00 78.69 167 GLU A CA 1
ATOM 1378 C C . GLU A 1 167 ? 15.988 7.884 -7.204 1.00 78.69 167 GLU A C 1
ATOM 1380 O O . GLU A 1 167 ? 15.304 6.862 -7.264 1.00 78.69 167 GLU A O 1
ATOM 1385 N N . LEU A 1 168 ? 15.980 8.692 -6.135 1.00 80.50 168 LEU A N 1
ATOM 1386 C CA . LEU A 1 168 ? 15.202 8.412 -4.935 1.00 80.50 168 LEU A CA 1
ATOM 1387 C C . LEU A 1 168 ? 13.702 8.253 -5.251 1.00 80.50 168 LEU A C 1
ATOM 1389 O O . LEU A 1 168 ? 13.091 7.251 -4.886 1.00 80.50 168 LEU A O 1
ATOM 1393 N N . PHE A 1 169 ? 13.104 9.211 -5.961 1.00 83.25 169 PHE A N 1
ATOM 1394 C CA . PHE A 1 169 ? 11.666 9.215 -6.265 1.00 83.25 169 PHE A CA 1
ATOM 1395 C C . PHE A 1 169 ? 11.234 8.082 -7.201 1.00 83.25 169 PHE A C 1
ATOM 1397 O O . PHE A 1 169 ? 10.089 7.628 -7.128 1.00 83.25 169 PHE A O 1
ATOM 1404 N N . ASN A 1 170 ? 12.148 7.578 -8.032 1.00 81.75 170 ASN A N 1
ATOM 1405 C CA . ASN A 1 170 ? 11.885 6.438 -8.905 1.00 81.75 170 ASN A CA 1
ATOM 1406 C C . ASN A 1 170 ? 11.901 5.089 -8.171 1.00 81.75 170 ASN A C 1
ATOM 1408 O O . ASN A 1 170 ? 11.296 4.127 -8.654 1.00 81.75 170 ASN A O 1
ATOM 1412 N N . TYR A 1 171 ? 12.487 4.996 -6.971 1.00 81.62 171 TYR A N 1
ATOM 1413 C CA . TYR A 1 171 ? 12.321 3.793 -6.161 1.00 81.62 171 TYR A CA 1
ATOM 1414 C C . TYR A 1 171 ? 10.865 3.629 -5.724 1.00 81.62 171 TYR A C 1
ATOM 1416 O O . TYR A 1 171 ? 10.307 4.472 -5.025 1.00 81.62 171 TYR A O 1
ATOM 1424 N N . HIS A 1 172 ? 10.254 2.493 -6.067 1.00 78.38 172 HIS A N 1
ATOM 1425 C CA . HIS A 1 172 ? 8.838 2.229 -5.788 1.00 78.38 172 HIS A CA 1
ATOM 1426 C C . HIS A 1 172 ? 8.435 2.448 -4.327 1.00 78.38 172 HIS A C 1
ATOM 1428 O O . HIS A 1 172 ? 7.331 2.915 -4.062 1.00 78.38 172 HIS A O 1
ATOM 1434 N N . TRP A 1 173 ? 9.318 2.154 -3.378 1.00 79.88 173 TRP A N 1
ATOM 1435 C CA . TRP A 1 173 ? 9.024 2.267 -1.955 1.00 79.88 173 TRP A CA 1
ATOM 1436 C C . TRP A 1 173 ? 8.902 3.704 -1.433 1.00 79.88 173 TRP A C 1
ATOM 1438 O O . TRP A 1 173 ? 8.340 3.910 -0.357 1.00 79.88 173 TRP A O 1
ATOM 1448 N N . THR A 1 174 ? 9.376 4.714 -2.165 1.00 82.69 174 THR A N 1
ATOM 1449 C CA . THR A 1 174 ? 9.282 6.114 -1.713 1.00 82.69 174 THR A CA 1
ATOM 1450 C C . THR A 1 174 ? 7.867 6.663 -1.775 1.00 82.69 174 THR A C 1
ATOM 1452 O O . THR A 1 174 ? 7.521 7.528 -0.978 1.00 82.69 174 THR A O 1
ATOM 1455 N N . HIS A 1 175 ? 7.028 6.116 -2.655 1.00 86.06 175 HIS A N 1
ATOM 1456 C CA . HIS A 1 175 ? 5.622 6.495 -2.805 1.00 86.06 175 HIS A CA 1
ATOM 1457 C C . HIS A 1 175 ? 4.655 5.322 -2.562 1.00 86.06 175 HIS A C 1
ATOM 1459 O O . HIS A 1 175 ? 3.522 5.546 -2.143 1.00 86.06 175 HIS A O 1
ATOM 1465 N N . ARG A 1 176 ? 5.084 4.063 -2.748 1.00 87.19 176 ARG A N 1
ATOM 1466 C CA . ARG A 1 176 ? 4.296 2.851 -2.442 1.00 87.19 176 ARG A CA 1
ATOM 1467 C C . ARG A 1 176 ? 4.713 2.269 -1.099 1.00 87.19 176 ARG A C 1
ATOM 1469 O O . ARG A 1 176 ? 5.486 1.318 -1.024 1.00 87.19 176 ARG A O 1
ATOM 1476 N N . ASN A 1 177 ? 4.209 2.863 -0.026 1.00 92.44 177 ASN A N 1
ATOM 1477 C CA . ASN A 1 177 ? 4.504 2.418 1.332 1.00 92.44 177 ASN A CA 1
ATOM 1478 C C . ASN A 1 177 ? 3.295 2.556 2.263 1.00 92.44 177 ASN A C 1
ATOM 1480 O O . ASN A 1 177 ? 2.180 2.895 1.847 1.00 92.44 177 ASN A O 1
ATOM 1484 N N . ALA A 1 178 ? 3.528 2.256 3.541 1.00 93.88 178 ALA A N 1
ATOM 1485 C 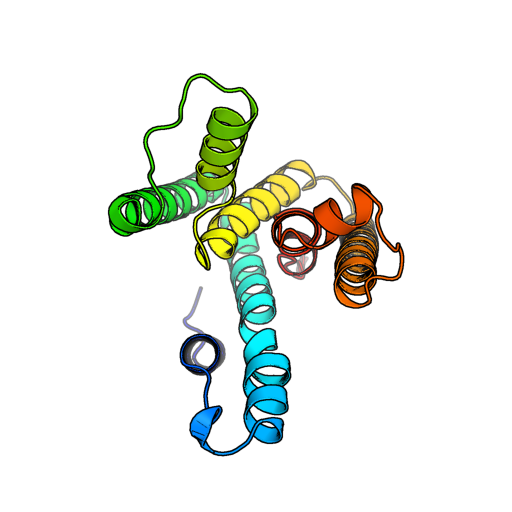CA . ALA A 1 178 ? 2.530 2.359 4.592 1.00 93.88 178 ALA A CA 1
ATOM 1486 C C . ALA A 1 178 ? 1.922 3.766 4.698 1.00 93.88 178 ALA A C 1
ATOM 1488 O O . ALA A 1 178 ? 0.718 3.889 4.882 1.00 93.88 178 ALA A O 1
ATOM 1489 N N . LEU A 1 179 ? 2.736 4.813 4.562 1.00 94.38 179 LEU A N 1
ATOM 1490 C CA . LEU A 1 179 ? 2.353 6.187 4.869 1.00 94.38 179 LEU A CA 1
ATOM 1491 C C . LEU A 1 179 ? 1.650 6.884 3.699 1.00 94.38 179 LEU A C 1
ATOM 1493 O O . LEU A 1 179 ? 0.590 7.470 3.883 1.00 94.38 179 LEU A O 1
ATOM 1497 N N . PHE A 1 180 ? 2.236 6.823 2.504 1.00 94.94 180 PHE A N 1
ATOM 1498 C CA . PHE A 1 180 ? 1.776 7.613 1.357 1.00 94.94 180 PHE A CA 1
ATOM 1499 C C . PHE A 1 180 ? 0.762 6.893 0.467 1.00 94.94 180 PHE A C 1
ATOM 1501 O O . PHE A 1 180 ? 0.092 7.536 -0.335 1.00 94.94 180 PHE A O 1
ATOM 1508 N N . PHE A 1 181 ? 0.627 5.572 0.615 1.00 94.38 181 PHE A N 1
ATOM 1509 C CA . PHE A 1 181 ? -0.328 4.784 -0.163 1.00 94.38 181 PHE A CA 1
ATOM 1510 C C . PHE A 1 181 ? -1.277 3.998 0.736 1.00 94.38 181 PHE A C 1
ATOM 1512 O O . PHE A 1 181 ? -2.488 4.181 0.672 1.00 94.38 181 PHE A O 1
ATOM 1519 N N . SER A 1 182 ? -0.744 3.144 1.612 1.00 95.81 182 SER A N 1
ATOM 1520 C CA . SER A 1 182 ? -1.593 2.206 2.353 1.00 95.81 182 SER A CA 1
ATOM 1521 C C . SER A 1 182 ? -2.496 2.914 3.359 1.00 95.81 182 SER A C 1
ATOM 1523 O O . SER A 1 182 ? -3.686 2.635 3.381 1.00 95.81 182 SER A O 1
ATOM 1525 N N . TYR A 1 183 ? -1.969 3.861 4.140 1.00 95.06 183 TYR A N 1
ATOM 1526 C CA . TYR A 1 183 ? -2.733 4.631 5.122 1.00 95.06 183 TYR A CA 1
ATOM 1527 C C . TYR A 1 183 ? -3.905 5.390 4.484 1.00 95.06 183 TYR A C 1
ATOM 1529 O O . TYR A 1 183 ? -5.029 5.145 4.918 1.00 95.06 183 TYR A O 1
ATOM 1537 N N . PRO A 1 184 ? -3.715 6.177 3.402 1.00 94.69 184 PRO A N 1
ATOM 1538 C CA . PRO A 1 184 ? -4.822 6.861 2.741 1.00 94.69 184 PRO A CA 1
ATOM 1539 C C . PRO A 1 184 ? -5.981 5.969 2.281 1.00 94.69 184 PRO A C 1
ATOM 1541 O O . PRO A 1 184 ? -7.126 6.418 2.276 1.00 94.69 184 PRO A O 1
ATOM 1544 N N . PHE A 1 185 ? -5.709 4.715 1.908 1.00 93.69 185 PHE A N 1
ATOM 1545 C CA . PHE A 1 185 ? -6.745 3.776 1.465 1.00 93.69 185 PHE A CA 1
ATOM 1546 C C . PHE A 1 185 ? -7.226 2.825 2.567 1.00 93.69 185 PHE A C 1
ATOM 1548 O O . PHE A 1 185 ? -8.310 2.261 2.448 1.00 93.69 185 PHE A O 1
ATOM 1555 N N . LEU A 1 186 ? -6.484 2.664 3.664 1.00 91.06 186 LEU A N 1
ATOM 1556 C CA . LEU A 1 186 ? -6.857 1.819 4.802 1.00 91.06 186 LEU A CA 1
ATOM 1557 C C . LEU A 1 186 ? -7.792 2.557 5.779 1.00 91.06 186 LEU A C 1
ATOM 1559 O O . LEU A 1 186 ? -7.709 2.378 6.988 1.00 91.06 186 LEU A O 1
ATOM 1563 N N . HIS A 1 187 ? -8.708 3.389 5.290 1.00 74.50 187 HIS A N 1
ATOM 1564 C CA . HIS A 1 187 ? -9.676 4.070 6.149 1.00 74.50 187 HIS A CA 1
ATOM 1565 C C . HIS A 1 187 ? -11.032 3.364 6.129 1.00 74.50 187 HIS A C 1
ATOM 1567 O O . HIS A 1 187 ? -11.675 3.223 5.092 1.00 74.50 187 HIS A O 1
ATOM 1573 N N . GLY A 1 188 ? -11.491 2.947 7.309 1.00 61.69 188 GLY A N 1
ATOM 1574 C CA . GLY A 1 188 ? -12.876 2.548 7.531 1.00 61.69 188 GLY A CA 1
ATOM 1575 C C . GLY A 1 188 ? -13.719 3.765 7.906 1.00 61.69 188 GLY A C 1
ATOM 1576 O O . GLY A 1 188 ? -13.347 4.531 8.798 1.00 61.69 188 GLY A O 1
ATOM 1577 N N . ILE A 1 189 ? -14.872 3.944 7.258 1.00 48.06 189 ILE A N 1
ATOM 1578 C CA . ILE A 1 189 ? -15.882 4.898 7.724 1.00 48.06 189 ILE A CA 1
ATOM 1579 C C . ILE A 1 189 ? -16.477 4.321 9.009 1.00 48.06 189 ILE A C 1
ATOM 1581 O O . ILE A 1 189 ? -17.276 3.386 8.981 1.00 48.06 189 ILE A O 1
ATOM 1585 N N . SER A 1 190 ? -16.065 4.873 10.149 1.00 43.25 190 SER A N 1
ATOM 1586 C CA . SER A 1 190 ? -16.727 4.620 11.422 1.00 43.25 190 SER A CA 1
ATOM 1587 C C . SER A 1 190 ? -18.093 5.292 11.394 1.00 43.25 190 SER A C 1
ATOM 1589 O O . SER A 1 190 ? -18.232 6.472 11.714 1.00 43.25 190 SER A O 1
ATOM 1591 N N . ASN A 1 191 ? -19.124 4.525 11.049 1.00 40.94 191 ASN A N 1
ATOM 1592 C CA . ASN A 1 191 ? -20.429 4.794 11.620 1.00 40.94 191 ASN A CA 1
ATOM 1593 C C . ASN A 1 191 ? -20.343 4.373 13.086 1.00 40.94 191 ASN A C 1
ATOM 1595 O O . ASN A 1 191 ? -20.692 3.246 13.440 1.00 40.94 191 ASN A O 1
ATOM 1599 N N . LYS A 1 192 ? -19.905 5.294 13.952 1.00 39.62 192 LYS A N 1
ATOM 1600 C CA . LYS A 1 192 ? -20.410 5.318 15.325 1.00 39.62 192 LYS A CA 1
ATOM 1601 C C . LYS A 1 192 ? -21.924 5.506 15.210 1.00 39.62 192 LYS A C 1
ATOM 1603 O O . LYS A 1 192 ? -22.424 6.625 15.227 1.00 39.62 192 LYS A O 1
ATOM 1608 N N . LYS A 1 193 ? -22.655 4.411 14.994 1.00 35.31 193 LYS A N 1
ATOM 1609 C CA . LYS A 1 193 ? -24.065 4.374 15.341 1.00 35.31 193 LYS A CA 1
ATOM 1610 C C . LYS A 1 193 ? -24.100 4.427 16.862 1.00 35.31 193 LYS A C 1
ATOM 1612 O O . LYS A 1 193 ? -23.690 3.461 17.496 1.00 35.31 193 LYS A O 1
ATOM 1617 N N . THR A 1 194 ? -24.549 5.594 17.329 1.00 38.94 194 THR A N 1
ATOM 1618 C CA . THR A 1 194 ? -25.191 5.884 18.620 1.00 38.94 194 THR A CA 1
ATOM 1619 C C . THR A 1 194 ? -24.372 5.572 19.859 1.00 38.94 194 THR A C 1
ATOM 1621 O O . THR A 1 194 ? -24.325 4.388 20.254 1.00 38.94 194 THR A O 1
#